Protein AF-0000000078708390 (afdb_homodimer)

Organism: Mycoplasmopsis fermentans (strain ATCC 19989 / NBRC 14854 / NCTC 10117 / PG18) (NCBI:txid496833)

Secondary structure (DSSP, 8-state):
-EEEEEES---HHHHHHHHHHHHHHT-EEEEESP-SS--SHHHH--TTT---GGGS-EEEES-HHHHHHHHTTS-EEEE-TT-SEETTSS-HHHHHHHHS-EEEEE-BTTTBS-HHHHHTTGGGEEE--B-TT-----HHHHHHHHHHHHHHHTTTTTSBSS--SS-TTHHHH----/-EEEEEES---HHHHHHHHHHHHHHT-EEEEESP-SS--SHHHH--TTT---GGGS-EEEES-HHHHHHHHTTS-EEEE-TT-SEETTSS-HHHHHHHHS-EEEEE-BTTTBS-HHHHHTTGGGEEE--B-TT-----HHHHHHHHHHHHHHHTTTTTSBSS--SS-TTHHHH----

Foldseek 3Di:
DEEEEEAAEEAQQLVLLLLLLCLQLLYEYEYADDHNDDLPCVSRDDPVSPDHNVNHHYYYHDHVVRVCVVCVVDDEAEEDQPAPAALLRDLLVVVCVVPVYYHYYWYYPPPIDDVVVCVVVRVRYHYHDDDPPDDDDRRSVVSNVSSVSSCVSVVVPPHDPADDPCDRCCVVPDDDD/DEEEEEAAEEAQQLVLLLLLLCLQLLYEYEYADDHNDDLPCVSRDDPVSPDHNVNHHYDYHPHVVRVCVVCVVPDEAEEDQPAPAALLRDLLVVVCVVPVYYHYYWYYPPPIDDVVVCVVVRVRYHYHDDDPPDDDDRRSVVSNVNSVSSCVSVVVPPHDPADDPCDRCCVVPDDDD

pLDDT: mean 95.05, std 8.85, range [44.12, 99.0]

Sequence (354 aa):
MLNIVLFEPEISPNTGNIIRTCFALGAKLHIIKPIGFDLDPKYLSRPAAGRLLSDIQHEVHASYKDFYEKYKNKNIFYLTRYGLKTYTDVDFKKEYKKNKEVWIMFGKESTGIDKEILQTHLENCLRIPMMSEMRSINLANTVAIVGFEIMRQLDFKELSLYEVQKGKDFLIKWKKQMLNIVLFEPEISPNTGNIIRTCFALGAKLHIIKPIGFDLDPKYLSRPAAGRLLSDIQHEVHASYKDFYEKYKNKNIFYLTRYGLKTYTDVDFKKEYKKNKEVWIMFGKESTGIDKEILQTHLENCLRIPMMSEMRSINLANTVAIVGFEIMRQLDFKELSLYEVQKGKDFLIKWKKQ

Solvent-accessible surface area (backbone atoms only — not comparable to full-atom values): 19092 Å² total; per-residue (Å²): 81,44,36,41,32,36,43,32,45,51,53,41,65,40,52,24,51,38,46,40,46,28,46,29,65,65,26,34,41,35,40,24,32,68,54,62,61,65,89,49,54,84,53,32,46,47,84,85,66,75,48,50,71,86,76,36,58,66,48,80,29,83,24,59,68,58,43,41,73,75,48,65,86,57,78,60,31,35,53,39,67,53,12,84,36,40,66,79,72,57,63,53,42,60,46,27,71,73,66,54,35,45,38,40,35,39,35,19,80,87,75,41,54,59,62,73,63,47,56,78,39,54,92,38,22,20,12,79,61,25,24,63,88,50,83,77,72,59,64,39,34,52,52,39,37,53,52,52,51,45,32,54,60,47,70,38,66,89,34,30,67,48,29,58,84,81,34,63,56,40,59,80,67,59,70,90,128,82,45,37,42,30,35,43,31,45,52,54,41,69,43,54,26,51,38,47,40,47,28,48,30,64,64,25,34,42,34,42,25,31,68,53,63,60,65,88,48,56,86,54,32,45,48,85,86,67,76,47,49,71,86,76,36,57,66,48,80,28,83,23,60,67,57,43,41,73,75,47,64,88,56,79,62,30,36,51,40,68,53,12,83,36,41,66,81,70,58,63,52,44,60,44,26,70,74,65,53,36,47,37,41,36,38,35,18,81,88,75,40,53,59,65,72,64,46,56,76,37,55,92,37,24,20,12,78,62,24,24,63,88,51,83,75,73,58,65,39,33,51,50,40,35,52,52,50,50,47,32,54,60,47,70,38,68,88,33,29,64,47,28,59,86,79,35,63,56,39,59,79,69,59,70,89,128

Radius of gyration: 19.74 Å; Cα contacts (8 Å, |Δi|>4): 686; chains: 2; bounding box: 42×56×48 Å

Structure (mmCIF, N/CA/C/O backbone):
data_AF-0000000078708390-model_v1
#
loop_
_entity.id
_entity.type
_entity.pdbx_description
1 polymer "Putative tRNA (cytidine(34)-2'-O)-methyltransferase"
#
loop_
_atom_site.group_PDB
_atom_site.id
_atom_site.type_symbol
_atom_site.label_atom_id
_atom_site.label_alt_id
_atom_site.label_comp_id
_atom_site.label_asym_id
_atom_site.label_entity_id
_atom_site.label_seq_id
_atom_site.pdbx_PDB_ins_code
_atom_site.Cartn_x
_atom_site.Cartn_y
_atom_site.Cartn_z
_atom_site.occupancy
_atom_site.B_iso_or_equiv
_atom_site.auth_seq_id
_atom_site.auth_comp_id
_atom_site.auth_asym_id
_atom_site.auth_atom_id
_atom_site.pdbx_PDB_model_num
ATOM 1 N N . MET A 1 1 ? -11.797 6.289 14.359 1 95.94 1 MET A N 1
ATOM 2 C CA . MET A 1 1 ? -11.844 6.707 12.961 1 95.94 1 MET A CA 1
ATOM 3 C C . MET A 1 1 ? -10.445 6.98 12.422 1 95.94 1 MET A C 1
ATOM 5 O O . MET A 1 1 ? -9.617 7.586 13.109 1 95.94 1 MET A O 1
ATOM 9 N N . LEU A 1 2 ? -10.148 6.449 11.258 1 98.81 2 LEU A N 1
ATOM 10 C CA . LEU A 1 2 ? -8.898 6.742 10.57 1 98.81 2 LEU A CA 1
ATOM 11 C C . LEU A 1 2 ? -9.055 7.945 9.648 1 98.81 2 LEU A C 1
ATOM 13 O O . LEU A 1 2 ? -9.938 7.965 8.789 1 98.81 2 LEU A O 1
ATOM 17 N N . ASN A 1 3 ? -8.242 9.016 9.852 1 98.94 3 ASN A N 1
ATOM 18 C CA . ASN A 1 3 ? -8.211 10.219 9.031 1 98.94 3 ASN A CA 1
ATOM 19 C C . ASN A 1 3 ? -6.957 10.281 8.172 1 98.94 3 ASN A C 1
ATOM 21 O O . ASN A 1 3 ? -5.844 10.367 8.688 1 98.94 3 ASN A O 1
ATOM 25 N N . ILE A 1 4 ? -7.18 10.242 6.898 1 98.94 4 ILE A N 1
ATOM 26 C CA . ILE A 1 4 ? -6.121 10.383 5.906 1 98.94 4 ILE A CA 1
ATOM 27 C C . ILE A 1 4 ? -6.094 11.812 5.379 1 98.94 4 ILE A C 1
ATOM 29 O O . ILE A 1 4 ? -7.105 12.32 4.891 1 98.94 4 ILE A O 1
ATOM 33 N N . VAL A 1 5 ? -4.961 12.477 5.453 1 99 5 VAL A N 1
ATOM 34 C CA . VAL A 1 5 ? -4.836 13.867 5.031 1 99 5 VAL A CA 1
ATOM 35 C C . VAL A 1 5 ? -3.873 13.961 3.85 1 99 5 VAL A C 1
ATOM 37 O O . VAL A 1 5 ? -2.715 13.555 3.949 1 99 5 VAL A O 1
ATOM 40 N N . LEU A 1 6 ? -4.336 14.492 2.762 1 98.88 6 LEU A N 1
ATOM 41 C CA . LEU A 1 6 ? -3.477 14.789 1.619 1 98.88 6 LEU A CA 1
ATOM 42 C C . LEU A 1 6 ? -3.086 16.266 1.602 1 98.88 6 LEU A C 1
ATOM 44 O O . LEU A 1 6 ? -3.938 17.141 1.411 1 98.88 6 LEU A O 1
ATOM 48 N N . PHE A 1 7 ? -1.781 16.484 1.771 1 98.88 7 PHE A N 1
ATOM 49 C CA . PHE A 1 7 ? -1.226 17.828 1.689 1 98.88 7 PHE A CA 1
ATOM 50 C C . PHE A 1 7 ? -0.919 18.203 0.244 1 98.88 7 PHE A C 1
ATOM 52 O O . PHE A 1 7 ? 0.106 17.781 -0.304 1 98.88 7 PHE A O 1
ATOM 59 N N . GLU A 1 8 ? -1.843 18.891 -0.388 1 98.69 8 GLU A N 1
ATOM 60 C CA . GLU A 1 8 ? -1.703 19.516 -1.698 1 98.69 8 GLU A CA 1
ATOM 61 C C . GLU A 1 8 ? -1.342 18.484 -2.768 1 98.69 8 GLU A C 1
ATOM 63 O O . GLU A 1 8 ? -0.377 18.672 -3.512 1 98.69 8 GLU A O 1
ATOM 68 N N . PRO A 1 9 ? -2.205 17.484 -2.963 1 98.12 9 PRO A N 1
ATOM 69 C CA . PRO A 1 9 ? -1.904 16.484 -3.986 1 98.12 9 PRO A CA 1
ATOM 70 C C . PRO A 1 9 ? -1.889 17.062 -5.398 1 98.12 9 PRO A C 1
ATOM 72 O O . PRO A 1 9 ? -2.619 18.016 -5.684 1 98.12 9 PRO A O 1
ATOM 75 N N . GLU A 1 10 ? -1.078 16.438 -6.332 1 97 10 GLU A N 1
ATOM 76 C CA . GLU A 1 10 ? -0.785 17.078 -7.617 1 97 10 GLU A CA 1
ATOM 77 C C . GLU A 1 10 ? -1.347 16.25 -8.773 1 97 10 GLU A C 1
ATOM 79 O O . GLU A 1 10 ? -1.574 16.781 -9.867 1 97 10 GLU A O 1
ATOM 84 N N . ILE A 1 11 ? -1.516 14.977 -8.602 1 93.88 11 ILE A N 1
ATOM 85 C CA . ILE A 1 11 ? -1.826 14.07 -9.703 1 93.88 11 ILE A CA 1
ATOM 86 C C . ILE A 1 11 ? -3.166 13.391 -9.445 1 93.88 11 ILE A C 1
ATOM 88 O O . ILE A 1 11 ? -3.295 12.602 -8.508 1 93.88 11 ILE A O 1
ATOM 92 N N . SER A 1 12 ? -4.145 13.57 -10.227 1 94.38 12 SER A N 1
ATOM 93 C CA . SER A 1 12 ? -5.523 13.156 -9.992 1 94.38 12 SER A CA 1
ATOM 94 C C . SER A 1 12 ? -5.637 11.641 -9.883 1 94.38 12 SER A C 1
ATOM 96 O O . SER A 1 12 ? -6.371 11.125 -9.039 1 94.38 12 SER A O 1
ATOM 98 N N . PRO A 1 13 ? -4.887 10.812 -10.719 1 92.81 13 PRO A N 1
ATOM 99 C CA . PRO A 1 13 ? -5.012 9.359 -10.578 1 92.81 13 PRO A CA 1
ATOM 100 C C . PRO A 1 13 ? -4.629 8.867 -9.188 1 92.81 13 PRO A C 1
ATOM 102 O O . PRO A 1 13 ? -5.246 7.926 -8.672 1 92.81 13 PRO A O 1
ATOM 105 N N . ASN A 1 14 ? -3.645 9.5 -8.57 1 95.56 14 ASN A N 1
ATOM 106 C CA . ASN A 1 14 ? -3.283 9.133 -7.203 1 95.56 14 ASN A CA 1
ATOM 107 C C . ASN A 1 14 ? -4.426 9.391 -6.23 1 95.56 14 ASN A C 1
ATOM 109 O O . ASN A 1 14 ? -4.758 8.539 -5.406 1 95.56 14 ASN A O 1
ATOM 113 N N . THR A 1 15 ? -4.992 10.531 -6.344 1 96.62 15 THR A N 1
ATOM 114 C CA . THR A 1 15 ? -6.094 10.883 -5.457 1 96.62 15 THR A CA 1
ATOM 115 C C . THR A 1 15 ? -7.293 9.969 -5.691 1 96.62 15 THR A C 1
ATOM 117 O O . THR A 1 15 ? -7.934 9.523 -4.742 1 96.62 15 THR A O 1
ATOM 120 N N . GLY A 1 16 ? -7.602 9.656 -6.957 1 94.62 16 GLY A N 1
ATOM 121 C CA . GLY A 1 16 ? -8.648 8.688 -7.25 1 94.62 16 GLY A CA 1
ATOM 122 C C . GLY A 1 16 ? -8.406 7.336 -6.609 1 94.62 16 GLY A C 1
ATOM 123 O O . GLY A 1 16 ? -9.312 6.754 -6.016 1 94.62 16 GLY A O 1
ATOM 124 N N . ASN A 1 17 ? -7.215 6.891 -6.73 1 95.81 17 ASN A N 1
ATOM 125 C CA . ASN A 1 17 ? -6.824 5.625 -6.117 1 95.81 17 ASN A CA 1
ATOM 126 C C . ASN A 1 17 ? -6.945 5.684 -4.598 1 95.81 17 ASN A C 1
ATOM 128 O O . ASN A 1 17 ? -7.375 4.715 -3.969 1 95.81 17 ASN A O 1
ATOM 132 N N . ILE A 1 18 ? -6.59 6.781 -4.047 1 97.69 18 ILE A N 1
ATOM 133 C CA . ILE A 1 18 ? -6.629 6.957 -2.598 1 97.69 18 ILE A CA 1
ATOM 134 C C . ILE A 1 18 ? -8.078 7.004 -2.119 1 97.69 18 ILE A C 1
ATOM 136 O O . ILE A 1 18 ? -8.406 6.48 -1.051 1 97.69 18 ILE A O 1
ATOM 140 N N . ILE A 1 19 ? -8.945 7.586 -2.895 1 97.06 19 ILE A N 1
ATOM 141 C CA . ILE A 1 19 ? -10.367 7.582 -2.574 1 97.06 19 ILE A CA 1
ATOM 142 C C . ILE A 1 19 ? -10.867 6.141 -2.459 1 97.06 19 ILE A C 1
ATOM 144 O O . ILE A 1 19 ? -11.547 5.793 -1.496 1 97.06 19 ILE A O 1
ATOM 148 N N . ARG A 1 20 ? -10.5 5.332 -3.365 1 96.69 20 ARG A N 1
ATOM 149 C CA . ARG A 1 20 ? -10.852 3.918 -3.336 1 96.69 20 ARG A CA 1
ATOM 150 C C . ARG A 1 20 ? -10.289 3.238 -2.092 1 96.69 20 ARG A C 1
ATOM 152 O O . ARG A 1 20 ? -10.984 2.453 -1.44 1 96.69 20 ARG A O 1
ATOM 159 N N . THR A 1 21 ? -9.07 3.521 -1.764 1 98.31 21 THR A N 1
ATOM 160 C CA . THR A 1 21 ? -8.438 2.959 -0.579 1 98.31 21 THR A CA 1
ATOM 161 C C . THR A 1 21 ? -9.148 3.424 0.69 1 98.31 21 THR A C 1
ATOM 163 O O . THR A 1 21 ? -9.375 2.631 1.607 1 98.31 21 THR A O 1
ATOM 166 N N . CYS A 1 22 ? -9.492 4.672 0.724 1 98.44 22 CYS A N 1
ATOM 167 C CA . CYS A 1 22 ? -10.219 5.188 1.883 1 98.44 22 CYS A CA 1
ATOM 168 C C . CYS A 1 22 ? -11.547 4.473 2.059 1 98.44 22 CYS A C 1
ATOM 170 O O . CYS A 1 22 ? -11.953 4.172 3.182 1 98.44 22 CYS A O 1
ATOM 172 N N . PHE A 1 23 ? -12.227 4.223 0.967 1 97.75 23 PHE A N 1
ATOM 173 C CA . PHE A 1 23 ? -13.461 3.455 1.039 1 97.75 23 PHE A CA 1
ATOM 174 C C . PHE A 1 23 ? -13.211 2.074 1.63 1 97.75 23 PHE A C 1
ATOM 176 O O . PHE A 1 23 ? -13.906 1.648 2.553 1 97.75 23 PHE A O 1
ATOM 183 N N . ALA A 1 24 ? -12.203 1.438 1.18 1 98.12 24 ALA A N 1
ATOM 184 C CA . ALA A 1 24 ? -11.867 0.087 1.622 1 98.12 24 ALA A CA 1
ATOM 185 C C . ALA A 1 24 ? -11.531 0.065 3.109 1 98.12 24 ALA A C 1
ATOM 187 O O . ALA A 1 24 ? -11.797 -0.923 3.799 1 98.12 24 ALA A O 1
ATOM 188 N N . LEU A 1 25 ? -11.008 1.134 3.605 1 98.75 25 LEU A N 1
ATOM 189 C CA . LEU A 1 25 ? -10.523 1.224 4.98 1 98.75 25 LEU A CA 1
ATOM 190 C C . LEU A 1 25 ? -11.617 1.755 5.906 1 98.75 25 LEU A C 1
ATOM 192 O O . LEU A 1 25 ? -11.492 1.667 7.129 1 98.75 25 LEU A O 1
ATOM 196 N N . GLY A 1 26 ? -12.648 2.324 5.324 1 98.25 26 GLY A N 1
ATOM 197 C CA . GLY A 1 26 ? -13.586 3.084 6.133 1 98.25 26 GLY A CA 1
ATOM 198 C C . GLY A 1 26 ? -13 4.363 6.695 1 98.25 26 GLY A C 1
ATOM 199 O O . GLY A 1 26 ? -13.352 4.781 7.801 1 98.25 26 GLY A O 1
ATOM 200 N N . ALA A 1 27 ? -12.109 4.984 6.004 1 98.81 27 ALA A N 1
ATOM 201 C CA . ALA A 1 27 ? -11.383 6.16 6.473 1 98.81 27 ALA A CA 1
ATOM 202 C C . ALA A 1 27 ? -12.039 7.449 5.984 1 98.81 27 ALA A C 1
ATOM 204 O O . ALA A 1 27 ? -12.734 7.445 4.969 1 98.81 27 ALA A O 1
ATOM 205 N N . LYS A 1 28 ? -11.844 8.492 6.695 1 98.81 28 LYS A N 1
ATOM 206 C CA . LYS A 1 28 ? -12.18 9.844 6.254 1 98.81 28 LYS A CA 1
ATOM 207 C C . LYS A 1 28 ? -11 10.492 5.527 1 98.81 28 LYS A C 1
ATOM 209 O O . LYS A 1 28 ? -9.852 10.383 5.965 1 98.81 28 LYS A O 1
ATOM 214 N N . LEU A 1 29 ? -11.344 11.195 4.426 1 98.81 29 LEU A N 1
ATOM 215 C CA . LEU A 1 29 ? -10.305 11.82 3.615 1 98.81 29 LEU A CA 1
ATOM 216 C C . LEU A 1 29 ? -10.336 13.336 3.756 1 98.81 29 LEU A C 1
ATOM 218 O O . LEU A 1 29 ? -11.398 13.953 3.621 1 98.81 29 LEU A O 1
ATOM 222 N N . HIS A 1 30 ? -9.18 13.891 4.09 1 98.94 30 HIS A N 1
ATOM 223 C CA . HIS A 1 30 ? -8.977 15.336 4.051 1 98.94 30 HIS A CA 1
ATOM 224 C C . HIS A 1 30 ? -8.078 15.734 2.887 1 98.94 30 HIS A C 1
ATOM 226 O O . HIS A 1 30 ? -7.004 15.156 2.703 1 98.94 30 HIS A O 1
ATOM 232 N N . ILE A 1 31 ? -8.555 16.703 2.111 1 98.75 31 ILE A N 1
ATOM 233 C CA . ILE A 1 31 ? -7.773 17.234 1.005 1 98.75 31 ILE A CA 1
ATOM 234 C C . ILE A 1 31 ? -7.469 18.719 1.25 1 98.75 31 ILE A C 1
ATOM 236 O O . ILE A 1 31 ? -8.383 19.531 1.381 1 98.75 31 ILE A O 1
ATOM 240 N N . ILE A 1 32 ? -6.223 18.984 1.312 1 98.88 32 ILE A N 1
ATOM 241 C CA . ILE A 1 32 ? -5.805 20.359 1.533 1 98.88 32 ILE A CA 1
ATOM 242 C C . ILE A 1 32 ? -5.398 21 0.206 1 98.88 32 ILE A C 1
ATOM 244 O O . ILE A 1 32 ? -4.516 20.484 -0.488 1 98.88 32 ILE A O 1
ATOM 248 N N . LYS A 1 33 ? -5.98 22.094 -0.142 1 98.31 33 LYS A N 1
ATOM 249 C CA . LYS A 1 33 ? -5.617 22.875 -1.32 1 98.31 33 LYS A CA 1
ATOM 250 C C . LYS A 1 33 ? -4.355 23.703 -1.071 1 98.31 33 LYS A C 1
ATOM 252 O O . LYS A 1 33 ? -3.977 23.922 0.079 1 98.31 33 LYS A O 1
ATOM 257 N N . PRO A 1 34 ? -3.695 24.094 -2.203 1 98.19 34 PRO A N 1
ATOM 258 C CA . PRO A 1 34 ? -4.051 23.906 -3.611 1 98.19 34 PRO A CA 1
ATOM 259 C C . PRO A 1 34 ? -3.783 22.484 -4.102 1 98.19 34 PRO A C 1
ATOM 261 O O . PRO A 1 34 ? -2.936 21.781 -3.543 1 98.19 34 PRO A O 1
ATOM 264 N N . ILE A 1 35 ? -4.547 22.047 -5.105 1 96.62 35 ILE A N 1
ATOM 265 C CA . ILE A 1 35 ? -4.344 20.75 -5.727 1 96.62 35 ILE A CA 1
ATOM 266 C C . ILE A 1 35 ? -4.125 20.922 -7.23 1 96.62 35 ILE A C 1
ATOM 268 O O . ILE A 1 35 ? -4.488 21.953 -7.801 1 96.62 35 ILE A O 1
ATOM 272 N N . GLY A 1 36 ? -3.539 20.016 -7.863 1 93.44 36 GLY A N 1
ATOM 273 C CA . GLY A 1 36 ? -3.135 20.125 -9.258 1 93.44 36 GLY A CA 1
ATOM 274 C C . GLY A 1 36 ? -4.223 19.719 -10.227 1 93.44 36 GLY A C 1
ATOM 275 O O . GLY A 1 36 ? -3.967 19.547 -11.422 1 93.44 36 GLY A O 1
ATOM 276 N N . PHE A 1 37 ? -5.441 19.453 -9.758 1 93.62 37 PHE A N 1
ATOM 277 C CA . PHE A 1 37 ? -6.539 18.953 -10.586 1 93.62 37 PHE A CA 1
ATOM 278 C C . PHE A 1 37 ? -7.883 19.359 -9.992 1 93.62 37 PHE A C 1
ATOM 280 O O . PHE A 1 37 ? -7.945 19.938 -8.906 1 93.62 37 PHE A O 1
ATOM 287 N N . ASP A 1 38 ? -8.938 19.109 -10.711 1 91.38 38 ASP A N 1
ATOM 288 C CA . ASP A 1 38 ? -10.297 19.359 -10.227 1 91.38 38 ASP A CA 1
ATOM 289 C C . ASP A 1 38 ? -10.859 18.109 -9.547 1 91.38 38 ASP A C 1
ATOM 291 O O . ASP A 1 38 ? -10.617 16.984 -10 1 91.38 38 ASP A O 1
ATOM 295 N N . LEU A 1 39 ? -11.625 18.328 -8.484 1 91.19 39 LEU A N 1
ATOM 296 C CA . LEU A 1 39 ? -12.172 17.203 -7.727 1 91.19 39 LEU A CA 1
ATOM 297 C C . LEU A 1 39 ? -13.445 16.672 -8.383 1 91.19 39 LEU A C 1
ATOM 299 O O . LEU A 1 39 ? -14.094 15.766 -7.852 1 91.19 39 LEU A O 1
ATOM 303 N N . ASP A 1 40 ? -13.719 17.172 -9.453 1 85.56 40 ASP A N 1
ATOM 304 C CA . ASP A 1 40 ? -14.828 16.625 -10.242 1 85.56 40 ASP A CA 1
ATOM 305 C C . ASP A 1 40 ? -14.602 15.156 -10.578 1 85.56 40 ASP A C 1
ATOM 307 O O . ASP A 1 40 ? -13.5 14.766 -10.977 1 85.56 40 ASP A O 1
ATOM 311 N N . PRO A 1 41 ? -15.633 14.375 -10.414 1 80.44 41 PRO A N 1
ATOM 312 C CA . PRO A 1 41 ? -15.523 12.938 -10.641 1 80.44 41 PRO A CA 1
ATOM 313 C C . PRO A 1 41 ? -14.891 12.594 -11.992 1 80.44 41 PRO A C 1
ATOM 315 O O . PRO A 1 41 ? -14.258 11.547 -12.133 1 80.44 41 PRO A O 1
ATOM 318 N N . LYS A 1 42 ? -15.07 13.406 -12.969 1 76.5 42 LYS A N 1
ATOM 319 C CA . LYS A 1 42 ? -14.523 13.148 -14.297 1 76.5 42 LYS A CA 1
ATOM 320 C C . LYS A 1 42 ? -13 13.055 -14.25 1 76.5 42 LYS A C 1
ATOM 322 O O . LYS A 1 42 ? -12.398 12.383 -15.086 1 76.5 42 LYS A O 1
ATOM 327 N N . TYR A 1 43 ? -12.461 13.727 -13.234 1 73.81 43 TYR A N 1
ATOM 328 C CA . TYR A 1 43 ? -11.008 13.75 -13.117 1 73.81 43 TYR A CA 1
ATOM 329 C C . TYR A 1 43 ? -10.523 12.688 -12.141 1 73.81 43 TYR A C 1
ATOM 331 O O . TYR A 1 43 ? -9.328 12.383 -12.086 1 73.81 43 TYR A O 1
ATOM 339 N N . LEU A 1 44 ? -11.375 12.195 -11.352 1 73.44 44 LEU A N 1
ATOM 340 C CA . LEU A 1 44 ? -10.992 11.273 -10.289 1 73.44 44 LEU A CA 1
ATOM 341 C C . LEU A 1 44 ? -11.406 9.844 -10.633 1 73.44 44 LEU A C 1
ATOM 343 O O . LEU A 1 44 ? -10.852 8.883 -10.102 1 73.44 44 LEU A O 1
ATOM 347 N N . SER A 1 45 ? -12.523 9.734 -11.32 1 60.91 45 SER A N 1
ATOM 348 C CA . SER A 1 45 ? -13.125 8.414 -11.508 1 60.91 45 SER A CA 1
ATOM 349 C C . SER A 1 45 ? -12.469 7.668 -12.664 1 60.91 45 SER A C 1
ATOM 351 O O . SER A 1 45 ? -12.211 8.25 -13.719 1 60.91 45 SER A O 1
ATOM 353 N N . ARG A 1 46 ? -11.75 6.664 -12.227 1 57.38 46 ARG A N 1
ATOM 354 C CA . ARG A 1 46 ? -11.539 5.688 -13.289 1 57.38 46 ARG A CA 1
ATOM 355 C C . ARG A 1 46 ? -12.781 4.824 -13.492 1 57.38 46 ARG A C 1
ATOM 357 O O . ARG A 1 46 ? -13.391 4.359 -12.523 1 57.38 46 ARG A O 1
ATOM 364 N N . PRO A 1 47 ? -13.273 4.91 -14.711 1 46.88 47 PRO A N 1
ATOM 365 C CA . PRO A 1 47 ? -14.508 4.152 -14.969 1 46.88 47 PRO A CA 1
ATOM 366 C C . PRO A 1 47 ? -14.617 2.898 -14.102 1 46.88 47 PRO A C 1
ATOM 368 O O . PRO A 1 47 ? -15.695 2.59 -13.594 1 46.88 47 PRO A O 1
ATOM 371 N N . ALA A 1 48 ? -13.672 2.193 -14.055 1 44.84 48 ALA A N 1
ATOM 372 C CA . ALA A 1 48 ? -13.781 0.859 -13.469 1 44.84 48 ALA A CA 1
ATOM 373 C C . ALA A 1 48 ? -13.664 0.913 -11.953 1 44.84 48 ALA A C 1
ATOM 375 O O . ALA A 1 48 ? -13.992 -0.054 -11.258 1 44.84 48 ALA A O 1
ATOM 376 N N . ALA A 1 49 ? -13.023 2.053 -11.383 1 56.97 49 ALA A N 1
ATOM 377 C CA . ALA A 1 49 ? -12.781 1.998 -9.945 1 56.97 49 ALA A CA 1
ATOM 378 C C . ALA A 1 49 ? -14.023 2.414 -9.164 1 56.97 49 ALA A C 1
ATOM 380 O O . ALA A 1 49 ? -14.164 2.09 -7.984 1 56.97 49 ALA A O 1
ATOM 381 N N . GLY A 1 50 ? -15.07 2.717 -9.719 1 65.94 50 GLY A N 1
ATOM 382 C CA . GLY A 1 50 ? -16.469 2.895 -9.344 1 65.94 50 GLY A CA 1
ATOM 383 C C . GLY A 1 50 ? -16.641 3.736 -8.094 1 65.94 50 GLY A C 1
ATOM 384 O O . GLY A 1 50 ? -17.766 3.934 -7.625 1 65.94 50 GLY A O 1
ATOM 385 N N . ARG A 1 51 ? -15.43 4.203 -7.359 1 79.5 51 ARG A N 1
ATOM 386 C CA . ARG A 1 51 ? -15.773 4.941 -6.148 1 79.5 51 ARG A CA 1
ATOM 387 C C . ARG A 1 51 ? -15.5 6.434 -6.32 1 79.5 51 ARG A C 1
ATOM 389 O O . ARG A 1 51 ? -14.461 6.82 -6.867 1 79.5 51 ARG A O 1
ATOM 396 N N . LEU A 1 52 ? -16.422 7.199 -5.871 1 88.88 52 LEU A N 1
ATOM 397 C CA . LEU A 1 52 ? -16.359 8.656 -5.953 1 88.88 52 LEU A CA 1
ATOM 398 C C . LEU A 1 52 ? -16.047 9.258 -4.59 1 88.88 52 LEU A C 1
ATOM 400 O O . LEU A 1 52 ? -16.234 8.609 -3.559 1 88.88 52 LEU A O 1
ATOM 404 N N . LEU A 1 53 ? -15.555 10.469 -4.703 1 93.25 53 LEU A N 1
ATOM 405 C CA . LEU A 1 53 ? -15.266 11.203 -3.473 1 93.25 53 LEU A CA 1
ATOM 406 C C . LEU A 1 53 ? -16.516 11.273 -2.588 1 93.25 53 LEU A C 1
ATOM 408 O O . LEU A 1 53 ? -16.406 11.188 -1.362 1 93.25 53 LEU A O 1
ATOM 412 N N . SER A 1 54 ? -17.688 11.336 -3.166 1 93.12 54 SER A N 1
ATOM 413 C CA . SER A 1 54 ? -18.953 11.422 -2.439 1 93.12 54 SER A CA 1
ATOM 414 C C . SER A 1 54 ? -19.266 10.117 -1.722 1 93.12 54 SER A C 1
ATOM 416 O O . SER A 1 54 ? -20.141 10.078 -0.855 1 93.12 54 SER A O 1
ATOM 418 N N . ASP A 1 55 ? -18.562 9.047 -2.031 1 93.38 55 ASP A N 1
ATOM 419 C CA . ASP A 1 55 ? -18.844 7.742 -1.448 1 93.38 55 ASP A CA 1
ATOM 420 C C . ASP A 1 55 ? -18.188 7.605 -0.072 1 93.38 55 ASP A C 1
ATOM 422 O O . ASP A 1 55 ? -18.484 6.664 0.667 1 93.38 55 ASP A O 1
ATOM 426 N N . ILE A 1 56 ? -17.297 8.594 0.237 1 95.5 56 ILE A N 1
ATOM 427 C CA . ILE A 1 56 ? -16.578 8.477 1.505 1 95.5 56 ILE A CA 1
ATOM 428 C C . ILE A 1 56 ? -16.734 9.773 2.301 1 95.5 56 ILE A C 1
ATOM 430 O O . ILE A 1 56 ? -16.984 10.836 1.729 1 95.5 56 ILE A O 1
ATOM 434 N N . GLN A 1 57 ? -16.625 9.688 3.662 1 97.88 57 GLN A N 1
ATOM 435 C CA . GLN A 1 57 ? -16.5 10.914 4.449 1 97.88 57 GLN A CA 1
ATOM 436 C C . GLN A 1 57 ? -15.258 11.703 4.043 1 97.88 57 GLN A C 1
ATOM 438 O O . GLN A 1 57 ? -14.172 11.133 3.896 1 97.88 57 GLN A O 1
ATOM 443 N N . HIS A 1 58 ? -15.516 13.016 3.785 1 98.31 58 HIS A N 1
ATOM 444 C CA . HIS A 1 58 ? -14.359 13.805 3.363 1 98.31 58 HIS A CA 1
ATOM 445 C C . HIS A 1 58 ? -14.539 15.281 3.729 1 98.31 58 HIS A C 1
ATOM 447 O O . HIS A 1 58 ? -15.648 15.711 4.051 1 98.31 58 HIS A O 1
ATOM 453 N N . GLU A 1 59 ? -13.461 15.945 3.777 1 98.69 59 GLU A N 1
ATOM 454 C CA . GLU A 1 59 ? -13.406 17.406 3.896 1 98.69 59 GLU A CA 1
ATOM 455 C C . GLU A 1 59 ? -12.336 17.984 2.982 1 98.69 59 GLU A C 1
ATOM 457 O O . GLU A 1 59 ? -11.234 17.438 2.867 1 98.69 59 GLU A O 1
ATOM 462 N N . VAL A 1 60 ? -12.688 19.094 2.367 1 98.38 60 VAL A N 1
ATOM 463 C CA . VAL A 1 60 ? -11.734 19.859 1.562 1 98.38 60 VAL A CA 1
ATOM 464 C C . VAL A 1 60 ? -11.422 21.188 2.248 1 98.38 60 VAL A C 1
ATOM 466 O O . VAL A 1 60 ? -12.328 21.938 2.615 1 98.38 60 VAL A O 1
ATOM 469 N N . HIS A 1 61 ? -10.141 21.422 2.4 1 98.81 61 HIS A N 1
ATOM 470 C CA . HIS A 1 61 ? -9.68 22.625 3.082 1 98.81 61 HIS A CA 1
ATOM 471 C C . HIS A 1 61 ? -9.062 23.609 2.1 1 98.81 61 HIS A C 1
ATOM 473 O O . HIS A 1 61 ? -8.312 23.203 1.205 1 98.81 61 HIS A O 1
ATOM 479 N N . ALA A 1 62 ? -9.289 24.875 2.277 1 98.5 62 ALA A N 1
ATOM 480 C CA . ALA A 1 62 ? -8.852 25.906 1.337 1 98.5 62 ALA A CA 1
ATOM 481 C C . ALA A 1 62 ? -7.332 26.062 1.364 1 98.5 62 ALA A C 1
ATOM 483 O O . ALA A 1 62 ? -6.73 26.516 0.388 1 98.5 62 ALA A O 1
ATOM 484 N N . SER A 1 63 ? -6.809 25.75 2.518 1 98.69 63 SER A N 1
ATOM 485 C CA . SER A 1 63 ? -5.367 25.844 2.721 1 98.69 63 SER A CA 1
ATOM 486 C C . SER A 1 63 ? -4.918 25.016 3.922 1 98.69 63 SER A C 1
ATOM 488 O O . SER A 1 63 ? -5.746 24.531 4.691 1 98.69 63 SER A O 1
ATOM 490 N N . TYR A 1 64 ? -3.596 24.891 4.023 1 98.62 64 TYR A N 1
ATOM 491 C CA . TYR A 1 64 ? -3.09 24.25 5.234 1 98.62 64 TYR A CA 1
ATOM 492 C C . TYR A 1 64 ? -3.467 25.062 6.473 1 98.62 64 TYR A C 1
ATOM 494 O O . TYR A 1 64 ? -3.781 24.484 7.52 1 98.62 64 TYR A O 1
ATOM 502 N N . LYS A 1 65 ? -3.328 26.359 6.355 1 98.5 65 LYS A N 1
ATOM 503 C CA . LYS A 1 65 ? -3.707 27.219 7.477 1 98.5 65 LYS A CA 1
ATOM 504 C C . LYS A 1 65 ? -5.133 26.922 7.934 1 98.5 65 LYS A C 1
ATOM 506 O O . LYS A 1 65 ? -5.391 26.781 9.133 1 98.5 65 LYS A O 1
ATOM 511 N N . ASP A 1 66 ? -6.062 26.797 7.043 1 98.75 66 ASP A N 1
ATOM 512 C CA . ASP A 1 66 ? -7.457 26.484 7.367 1 98.75 66 ASP A CA 1
ATOM 513 C C . ASP A 1 66 ? -7.582 25.125 8.039 1 98.75 66 ASP A C 1
ATOM 515 O O . ASP A 1 66 ? -8.32 24.969 9.008 1 98.75 66 ASP A O 1
ATOM 519 N N . PHE A 1 67 ? -6.895 24.203 7.508 1 98.88 67 PHE A N 1
ATOM 520 C CA . PHE A 1 67 ? -6.875 22.875 8.102 1 98.88 67 PHE A CA 1
ATOM 521 C C . PHE A 1 67 ? -6.332 22.922 9.523 1 98.88 67 PHE A C 1
ATOM 523 O O . PHE A 1 67 ? -6.934 22.359 10.445 1 98.88 67 PHE A O 1
ATOM 530 N N . TYR A 1 68 ? -5.195 23.547 9.641 1 98.44 68 TYR A N 1
ATOM 531 C CA . TYR A 1 68 ? -4.512 23.641 10.93 1 98.44 68 TYR A CA 1
ATOM 532 C C . TYR A 1 68 ? -5.398 24.312 11.969 1 98.44 68 TYR A C 1
ATOM 534 O O . TYR A 1 68 ? -5.457 23.891 13.125 1 98.44 68 TYR A O 1
ATOM 542 N N . GLU A 1 69 ? -6.07 25.359 11.609 1 98.38 69 GLU A N 1
ATOM 543 C CA . GLU A 1 69 ? -6.93 26.078 12.539 1 98.38 69 GLU A CA 1
ATOM 544 C C . GLU A 1 69 ? -8.039 25.188 13.07 1 98.38 69 GLU A C 1
ATOM 546 O O . GLU A 1 69 ? -8.43 25.297 14.242 1 98.38 69 GLU A O 1
ATOM 551 N N . LYS A 1 70 ? -8.5 24.297 12.305 1 98.44 70 LYS A N 1
ATOM 552 C CA . LYS A 1 70 ? -9.617 23.422 12.672 1 98.44 70 LYS A CA 1
ATOM 553 C C . LYS A 1 70 ? -9.133 22.219 13.469 1 98.44 70 LYS A C 1
ATOM 555 O O . LYS A 1 70 ? -9.836 21.734 14.359 1 98.44 70 LYS A O 1
ATOM 560 N N . TYR A 1 71 ? -7.887 21.75 13.148 1 98.44 71 TYR A N 1
ATOM 561 C CA . TYR A 1 71 ? -7.512 20.438 13.664 1 98.44 71 TYR A CA 1
ATOM 562 C C . TYR A 1 71 ? -6.164 20.484 14.367 1 98.44 71 TYR A C 1
ATOM 564 O O . TYR A 1 71 ? -5.516 19.453 14.57 1 98.44 71 TYR A O 1
ATOM 572 N N . LYS A 1 72 ? -5.684 21.688 14.742 1 95.5 72 LYS A N 1
ATOM 573 C CA . LYS A 1 72 ? -4.379 21.875 15.375 1 95.5 72 LYS A CA 1
ATOM 574 C C . LYS A 1 72 ? -4.289 21.109 16.688 1 95.5 72 LYS A C 1
ATOM 576 O O . LYS A 1 72 ? -3.189 20.828 17.172 1 95.5 72 LYS A O 1
ATOM 581 N N . ASN A 1 73 ? -5.414 20.672 17.344 1 97.69 73 ASN A N 1
ATOM 582 C CA . ASN A 1 73 ? -5.418 19.969 18.625 1 97.69 73 ASN A CA 1
ATOM 583 C C . ASN A 1 73 ? -5.363 18.469 18.453 1 97.69 73 ASN A C 1
ATOM 585 O O . ASN A 1 73 ? -5.324 17.719 19.422 1 97.69 73 ASN A O 1
ATOM 589 N N . LYS A 1 74 ? -5.414 17.984 17.219 1 98.5 74 LYS A N 1
ATOM 590 C CA . LYS A 1 74 ? -5.328 16.547 16.938 1 98.5 74 LYS A CA 1
ATOM 591 C C . LYS A 1 74 ? -3.875 16.078 16.906 1 98.5 74 LYS A C 1
ATOM 593 O O . LYS A 1 74 ? -2.977 16.859 16.562 1 98.5 74 LYS A O 1
ATOM 598 N N . ASN A 1 75 ? -3.625 14.891 17.359 1 98.62 75 ASN A N 1
ATOM 599 C CA . ASN A 1 75 ? -2.316 14.258 17.234 1 98.62 75 ASN A CA 1
ATOM 600 C C . ASN A 1 75 ? -2.105 13.664 15.852 1 98.62 75 ASN A C 1
ATOM 602 O O . ASN A 1 75 ? -2.451 12.508 15.602 1 98.62 75 ASN A O 1
ATOM 606 N N . ILE A 1 76 ? -1.479 14.438 14.969 1 98.81 76 ILE A N 1
ATOM 607 C CA . ILE A 1 76 ? -1.314 14.039 13.57 1 98.81 76 ILE A CA 1
ATOM 608 C C . ILE A 1 76 ? 0.085 13.461 13.359 1 98.81 76 ILE A C 1
ATOM 610 O O . ILE A 1 76 ? 1.072 14.023 13.844 1 98.81 76 ILE A O 1
ATOM 614 N N . PHE A 1 77 ? 0.165 12.32 12.695 1 98.94 77 PHE A N 1
ATOM 615 C CA . PHE A 1 77 ? 1.428 11.781 12.211 1 98.94 77 PHE A CA 1
ATOM 616 C C . PHE A 1 77 ? 1.69 12.219 10.773 1 98.94 77 PHE A C 1
ATOM 618 O O . PHE A 1 77 ? 0.752 12.484 10.016 1 98.94 77 PHE A O 1
ATOM 625 N N . TYR A 1 78 ? 2.938 12.336 10.438 1 98.94 78 TYR A N 1
ATOM 626 C CA . TYR A 1 78 ? 3.355 12.836 9.133 1 98.94 78 TYR A CA 1
ATOM 627 C C . TYR A 1 78 ? 4.281 11.844 8.438 1 98.94 78 TYR A C 1
ATOM 629 O O . TYR A 1 78 ? 5.305 11.445 8.992 1 98.94 78 TYR A O 1
ATOM 637 N N . LEU A 1 79 ? 3.939 11.469 7.258 1 98.81 79 LEU A N 1
ATOM 638 C CA . LEU A 1 79 ? 4.809 10.57 6.5 1 98.81 79 LEU A CA 1
ATOM 639 C C . LEU A 1 79 ? 5.836 11.359 5.695 1 98.81 79 LEU A C 1
ATOM 641 O O . LEU A 1 79 ? 5.48 12.289 4.965 1 98.81 79 LEU A O 1
ATOM 645 N N . THR A 1 80 ? 7.07 11.023 5.828 1 98.5 80 THR A N 1
ATOM 646 C CA . THR A 1 80 ? 8.188 11.672 5.148 1 98.5 80 THR A CA 1
ATOM 647 C C . THR A 1 80 ? 9.398 10.742 5.078 1 98.5 80 THR A C 1
ATOM 649 O O . THR A 1 80 ? 9.594 9.898 5.957 1 98.5 80 THR A O 1
ATOM 652 N N . ARG A 1 81 ? 10.18 10.875 4.023 1 97.06 81 ARG A N 1
ATOM 653 C CA . ARG A 1 81 ? 11.367 10.039 3.895 1 97.06 81 ARG A CA 1
ATOM 654 C C . ARG A 1 81 ? 12.398 10.391 4.957 1 97.06 81 ARG A C 1
ATOM 656 O O . ARG A 1 81 ? 13.375 9.664 5.145 1 97.06 81 ARG A O 1
ATOM 663 N N . TYR A 1 82 ? 12.086 11.43 5.797 1 97.5 82 TYR A N 1
ATOM 664 C CA . TYR A 1 82 ? 13.094 11.938 6.711 1 97.5 82 TYR A CA 1
ATOM 665 C C . TYR A 1 82 ? 12.766 11.562 8.148 1 97.5 82 TYR A C 1
ATOM 667 O O . TYR A 1 82 ? 13.445 12.008 9.086 1 97.5 82 TYR A O 1
ATOM 675 N N . GLY A 1 83 ? 11.719 10.844 8.328 1 97.75 83 GLY A N 1
ATOM 676 C CA . GLY A 1 83 ? 11.375 10.422 9.68 1 97.75 83 GLY A CA 1
ATOM 677 C C . GLY A 1 83 ? 12.453 9.57 10.328 1 97.75 83 GLY A C 1
ATOM 678 O O . GLY A 1 83 ? 13.148 8.812 9.648 1 97.75 83 GLY A O 1
ATOM 679 N N . LEU A 1 84 ? 12.516 9.609 11.625 1 97.31 84 LEU A N 1
ATOM 680 C CA . LEU A 1 84 ? 13.523 8.859 12.367 1 97.31 84 LEU A CA 1
ATOM 681 C C . LEU A 1 84 ? 12.914 7.605 12.992 1 97.31 84 LEU A C 1
ATOM 683 O O . LEU A 1 84 ? 13.625 6.801 13.602 1 97.31 84 LEU A O 1
ATOM 687 N N . LYS A 1 85 ? 11.594 7.508 12.859 1 97.75 85 LYS A N 1
ATOM 688 C CA . LYS A 1 85 ? 10.867 6.297 13.234 1 97.75 85 LYS A CA 1
ATOM 689 C C . LYS A 1 85 ? 10.102 5.727 12.047 1 97.75 85 LYS A C 1
ATOM 691 O O . LYS A 1 85 ? 9.672 6.469 11.164 1 97.75 85 LYS A O 1
ATOM 696 N N . THR A 1 86 ? 10.031 4.418 12.047 1 98.56 86 THR A N 1
ATOM 697 C CA . THR A 1 86 ? 9.227 3.807 10.992 1 98.56 86 THR A CA 1
ATOM 698 C C . THR A 1 86 ? 7.738 3.881 11.336 1 98.56 86 THR A C 1
ATOM 700 O O . THR A 1 86 ? 7.371 4.062 12.5 1 98.56 86 THR A O 1
ATOM 703 N N . TYR A 1 87 ? 6.941 3.701 10.336 1 98.81 87 TYR A N 1
ATOM 704 C CA . TYR A 1 87 ? 5.492 3.74 10.5 1 98.81 87 TYR A CA 1
AT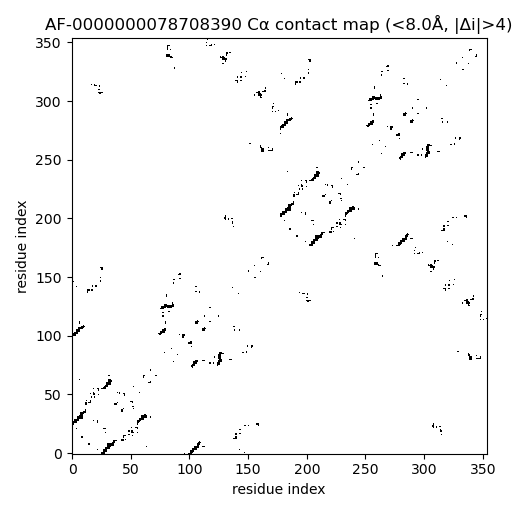OM 705 C C . TYR A 1 87 ? 5.008 2.584 11.367 1 98.81 87 TYR A C 1
ATOM 707 O O . TYR A 1 87 ? 3.908 2.633 11.922 1 98.81 87 TYR A O 1
ATOM 715 N N . THR A 1 88 ? 5.836 1.582 11.531 1 98.69 88 THR A N 1
ATOM 716 C CA . THR A 1 88 ? 5.43 0.425 12.32 1 98.69 88 THR A CA 1
ATOM 717 C C . THR A 1 88 ? 5.887 0.571 13.773 1 98.69 88 THR A C 1
ATOM 719 O O . THR A 1 88 ? 5.523 -0.241 14.625 1 98.69 88 THR A O 1
ATOM 722 N N . ASP A 1 89 ? 6.66 1.584 14.047 1 98.31 89 ASP A N 1
ATOM 723 C CA . ASP A 1 89 ? 7.152 1.827 15.398 1 98.31 89 ASP A CA 1
ATOM 724 C C . ASP A 1 89 ? 6.07 2.451 16.281 1 98.31 89 ASP A C 1
ATOM 726 O O . ASP A 1 89 ? 6.164 2.43 17.5 1 98.31 89 ASP A O 1
ATOM 730 N N . VAL A 1 90 ? 5.078 3.047 15.68 1 98.62 90 VAL A N 1
ATOM 731 C CA . VAL A 1 90 ? 4.023 3.752 16.391 1 98.62 90 VAL A CA 1
ATOM 732 C C . VAL A 1 90 ? 2.99 2.752 16.906 1 98.62 90 VAL A C 1
ATOM 734 O O . VAL A 1 90 ? 2.582 1.841 16.188 1 98.62 90 VAL A O 1
ATOM 737 N N . ASP A 1 91 ? 2.604 2.863 18.156 1 98.81 91 ASP A N 1
ATOM 738 C CA . ASP A 1 91 ? 1.488 2.102 18.703 1 98.81 91 ASP A CA 1
ATOM 739 C C . ASP A 1 91 ? 0.152 2.754 18.359 1 98.81 91 ASP A C 1
ATOM 741 O O . ASP A 1 91 ? -0.437 3.451 19.188 1 98.81 91 ASP A O 1
ATOM 745 N N . PHE A 1 92 ? -0.381 2.479 17.188 1 98.81 92 PHE A N 1
ATOM 746 C CA . PHE A 1 92 ? -1.618 3.09 16.719 1 98.81 92 PHE A CA 1
ATOM 747 C C . PHE A 1 92 ? -2.812 2.58 17.516 1 98.81 92 PHE A C 1
ATOM 749 O O . PHE A 1 92 ? -3.834 3.262 17.625 1 98.81 92 PHE A O 1
ATOM 756 N N . LYS A 1 93 ? -2.668 1.385 18.031 1 98.75 93 LYS A N 1
ATOM 757 C CA . LYS A 1 93 ? -3.727 0.864 18.891 1 98.75 93 LYS A CA 1
ATOM 758 C C . LYS A 1 93 ? -3.898 1.73 20.141 1 98.75 93 LYS A C 1
ATOM 760 O O . LYS A 1 93 ? -5.023 2.07 20.516 1 98.75 93 LYS A O 1
ATOM 765 N N . LYS A 1 94 ? -2.814 2.057 20.766 1 98.75 94 LYS A N 1
ATOM 766 C CA . LYS A 1 94 ? -2.854 2.943 21.922 1 98.75 94 LYS A CA 1
ATOM 767 C C . LYS A 1 94 ? -3.404 4.316 21.547 1 98.75 94 LYS A C 1
ATOM 769 O O . LYS A 1 94 ? -4.219 4.883 22.281 1 98.75 94 LYS A O 1
ATOM 774 N N . GLU A 1 95 ? -2.941 4.852 20.406 1 98.69 95 GLU A N 1
ATOM 775 C CA . GLU A 1 95 ? -3.432 6.133 19.906 1 98.69 95 GLU A CA 1
ATOM 776 C C . GLU A 1 95 ? -4.949 6.113 19.734 1 98.69 95 GLU A C 1
ATOM 778 O O . GLU A 1 95 ? -5.641 7.027 20.172 1 98.69 95 GLU A O 1
ATOM 783 N N . TYR A 1 96 ? -5.406 5.059 19.188 1 98.75 96 TYR A N 1
ATOM 784 C CA . TYR A 1 96 ? -6.836 4.938 18.922 1 98.75 96 TYR A CA 1
ATOM 785 C C . TYR A 1 96 ? -7.613 4.777 20.234 1 98.75 96 TYR A C 1
ATOM 787 O O . TYR A 1 96 ? -8.719 5.309 20.359 1 98.75 96 TYR A O 1
ATOM 795 N N . LYS A 1 97 ? -7.062 4.012 21.125 1 98.25 97 LYS A N 1
ATOM 796 C CA . LYS A 1 97 ? -7.727 3.832 22.406 1 98.25 97 LYS A CA 1
ATOM 797 C C . LYS A 1 97 ? -7.887 5.164 23.125 1 98.25 97 LYS A C 1
ATOM 799 O O . LYS A 1 97 ? -8.922 5.418 23.75 1 98.25 97 LYS A O 1
ATOM 804 N N . LYS A 1 98 ? -6.926 5.973 23.016 1 98.31 98 LYS A N 1
ATOM 805 C CA . LYS A 1 98 ? -6.902 7.246 23.734 1 98.31 98 LYS A CA 1
ATOM 806 C C . LYS A 1 98 ? -7.801 8.273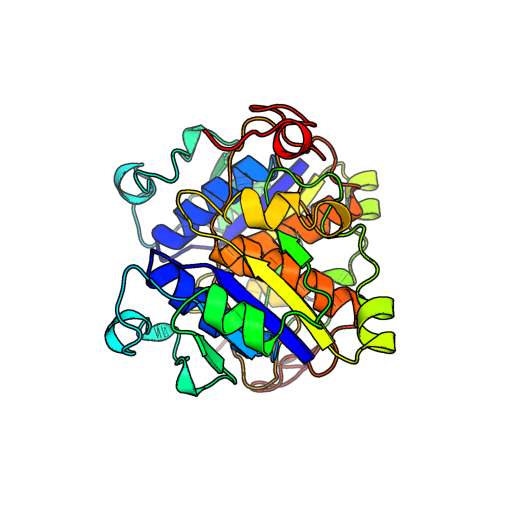 23.047 1 98.31 98 LYS A C 1
ATOM 808 O O . LYS A 1 98 ? -8.586 8.953 23.719 1 98.31 98 LYS A O 1
ATOM 813 N N . ASN A 1 99 ? -7.789 8.328 21.734 1 98.19 99 ASN A N 1
ATOM 814 C CA . ASN A 1 99 ? -8.391 9.453 21.047 1 98.19 99 ASN A CA 1
ATOM 815 C C . ASN A 1 99 ? -9.586 9.023 20.203 1 98.19 99 ASN A C 1
ATOM 817 O O . ASN A 1 99 ? -10.32 9.867 19.688 1 98.19 99 ASN A O 1
ATOM 821 N N . LYS A 1 100 ? -9.711 7.68 20 1 98 100 LYS A N 1
ATOM 822 C CA . LYS A 1 100 ? -10.766 7.078 19.188 1 98 100 LYS A CA 1
ATOM 823 C C . LYS A 1 100 ? -10.594 7.438 17.719 1 98 100 LYS A C 1
ATOM 825 O O . LYS A 1 100 ? -11.5 7.227 16.906 1 98 100 LYS A O 1
ATOM 830 N N . GLU A 1 101 ? -9.484 8.047 17.359 1 98.38 101 GLU A N 1
ATOM 831 C CA . GLU A 1 101 ? -9.133 8.391 15.992 1 98.38 101 GLU A CA 1
ATOM 832 C C . GLU A 1 101 ? -7.625 8.305 15.766 1 98.38 101 GLU A C 1
ATOM 834 O O . GLU A 1 101 ? -6.848 8.344 16.719 1 98.38 101 GLU A O 1
ATOM 839 N N . VAL A 1 102 ? -7.211 8.125 14.594 1 98.88 102 VAL A N 1
ATOM 840 C CA . VAL A 1 102 ? -5.828 8.188 14.133 1 98.88 102 VAL A CA 1
ATOM 841 C C . VAL A 1 102 ? -5.734 9.109 12.914 1 98.88 102 VAL A C 1
ATOM 843 O O . VAL A 1 102 ? -6.578 9.055 12.016 1 98.88 102 VAL A O 1
ATOM 846 N N . TRP A 1 103 ? -4.77 10.062 12.945 1 98.94 103 TRP A N 1
ATOM 847 C CA . TRP A 1 103 ? -4.559 11.031 11.875 1 98.94 103 TRP A CA 1
ATOM 848 C C . TRP A 1 103 ? -3.188 10.844 11.234 1 98.94 103 TRP A C 1
ATOM 850 O O . TRP A 1 103 ? -2.172 10.781 11.93 1 98.94 103 TRP A O 1
ATOM 860 N N . ILE A 1 104 ? -3.143 10.758 9.961 1 98.94 104 ILE A N 1
ATOM 861 C CA . ILE A 1 104 ? -1.87 10.656 9.25 1 98.94 104 ILE A CA 1
ATOM 862 C C . ILE A 1 104 ? -1.913 11.508 7.984 1 98.94 104 ILE A C 1
ATOM 864 O O . ILE A 1 104 ? -2.893 11.469 7.238 1 98.94 104 ILE A O 1
ATOM 868 N N . MET A 1 105 ? -0.862 12.273 7.73 1 98.94 105 MET A N 1
ATOM 869 C CA . MET A 1 105 ? -0.763 13.195 6.602 1 98.94 105 MET A CA 1
ATOM 870 C C . MET A 1 105 ? 0.283 12.711 5.602 1 98.94 105 MET A C 1
ATOM 872 O O . MET A 1 105 ? 1.359 12.258 5.992 1 98.94 105 MET A O 1
ATOM 876 N N . PHE A 1 106 ? -0.053 12.875 4.348 1 98.94 106 PHE A N 1
ATOM 877 C CA . PHE A 1 106 ? 0.803 12.555 3.209 1 98.94 106 PHE A CA 1
ATOM 878 C C . PHE A 1 106 ? 1.008 13.781 2.328 1 98.94 106 PHE A C 1
ATOM 880 O O . PHE A 1 106 ? 0.079 14.562 2.117 1 98.94 106 PHE A O 1
ATOM 887 N N . GLY A 1 107 ? 2.164 13.914 1.738 1 98.5 107 GLY A N 1
ATOM 888 C CA . GLY A 1 107 ? 2.541 15.148 1.073 1 98.5 107 GLY A CA 1
ATOM 889 C C . GLY A 1 107 ? 2.408 15.078 -0.436 1 98.5 107 GLY A C 1
ATOM 890 O O . GLY A 1 107 ? 2.029 14.039 -0.984 1 98.5 107 GLY A O 1
ATOM 891 N N . LYS A 1 108 ? 2.832 16.219 -1.021 1 96.81 108 LYS A N 1
ATOM 892 C CA . LYS A 1 108 ? 2.891 16.344 -2.473 1 96.81 108 LYS A CA 1
ATOM 893 C C . LYS A 1 108 ? 3.752 15.242 -3.09 1 96.81 108 LYS A C 1
ATOM 895 O O . LYS A 1 108 ? 4.75 14.82 -2.498 1 96.81 108 LYS A O 1
ATOM 900 N N . GLU A 1 109 ? 3.312 14.859 -4.332 1 96.19 109 GLU A N 1
ATOM 901 C CA . GLU A 1 109 ? 4.09 13.852 -5.047 1 96.19 109 GLU A CA 1
ATOM 902 C C . GLU A 1 109 ? 5.496 14.359 -5.359 1 96.19 109 GLU A C 1
ATOM 904 O O . GLU A 1 109 ? 6.461 13.594 -5.32 1 96.19 109 GLU A O 1
ATOM 909 N N . SER A 1 110 ? 5.668 15.656 -5.57 1 94.81 110 SER A N 1
ATOM 910 C CA . SER A 1 110 ? 6.938 16.234 -6.008 1 94.81 110 SER A CA 1
ATOM 911 C C . SER A 1 110 ? 7.852 16.531 -4.824 1 94.81 110 SER A C 1
ATOM 913 O O . SER A 1 110 ? 8.992 16.062 -4.785 1 94.81 110 SER A O 1
ATOM 915 N N . THR A 1 111 ? 7.258 17.203 -3.76 1 95.19 111 THR A N 1
ATOM 916 C CA . THR A 1 111 ? 8.148 17.766 -2.758 1 95.19 111 THR A CA 1
ATOM 917 C C . THR A 1 111 ? 7.789 17.266 -1.362 1 95.19 111 THR A C 1
ATOM 919 O O . THR A 1 111 ? 8.477 17.578 -0.389 1 95.19 111 THR A O 1
ATOM 922 N N . GLY A 1 112 ? 6.742 16.469 -1.254 1 97.38 112 GLY A N 1
ATOM 923 C CA . GLY A 1 112 ? 6.312 16.031 0.063 1 97.38 112 GLY A CA 1
ATOM 924 C C . GLY A 1 112 ? 5.656 17.125 0.875 1 97.38 112 GLY A C 1
ATOM 925 O O . GLY A 1 112 ? 5.082 18.062 0.313 1 97.38 112 GLY A O 1
ATOM 926 N N . ILE A 1 113 ? 5.641 16.922 2.146 1 98.44 113 ILE A N 1
ATOM 927 C CA . ILE A 1 113 ? 5.086 17.906 3.078 1 98.44 113 ILE A CA 1
ATOM 928 C C . ILE A 1 113 ? 6.105 19.016 3.322 1 98.44 113 ILE A C 1
ATOM 930 O O . ILE A 1 113 ? 7.312 18.766 3.375 1 98.44 113 ILE A O 1
ATOM 934 N N . ASP A 1 114 ? 5.594 20.219 3.492 1 97.75 114 ASP A N 1
ATOM 935 C CA . ASP A 1 114 ? 6.484 21.344 3.756 1 97.75 114 ASP A CA 1
ATOM 936 C C . ASP A 1 114 ? 7.387 21.062 4.953 1 97.75 114 ASP A C 1
ATOM 938 O O . ASP A 1 114 ? 6.91 20.656 6.016 1 97.75 114 ASP A O 1
ATOM 942 N N . LYS A 1 115 ? 8.68 21.359 4.785 1 97.44 115 LYS A N 1
ATOM 943 C CA . LYS A 1 115 ? 9.672 21.047 5.809 1 97.44 115 LYS A CA 1
ATOM 944 C C . LYS A 1 115 ? 9.375 21.797 7.105 1 97.44 115 LYS A C 1
ATOM 946 O O . LYS A 1 115 ? 9.641 21.297 8.195 1 97.44 115 LYS A O 1
ATOM 951 N N . GLU A 1 116 ? 8.812 22.984 6.996 1 97.12 116 GLU A N 1
ATOM 952 C CA . GLU A 1 116 ? 8.453 23.75 8.188 1 97.12 116 GLU A CA 1
ATOM 953 C C . GLU A 1 116 ? 7.43 23 9.039 1 97.12 116 GLU A C 1
ATOM 955 O O . GLU A 1 116 ? 7.508 23.031 10.266 1 97.12 116 GLU A O 1
ATOM 960 N N . ILE A 1 117 ? 6.465 22.375 8.398 1 97.88 117 ILE A N 1
ATOM 961 C CA . ILE A 1 117 ? 5.453 21.594 9.094 1 97.88 117 ILE A CA 1
ATOM 962 C C . ILE A 1 117 ? 6.109 20.391 9.773 1 97.88 117 ILE A C 1
ATOM 964 O O . ILE A 1 117 ? 5.875 20.125 10.961 1 97.88 117 ILE A O 1
ATOM 968 N N . LEU A 1 118 ? 6.973 19.703 9.062 1 98.38 118 LEU A N 1
ATOM 969 C CA . LEU A 1 118 ? 7.633 18.5 9.57 1 98.38 118 LEU A CA 1
ATOM 970 C C . LEU A 1 118 ? 8.539 18.828 10.75 1 98.38 118 LEU A C 1
ATOM 972 O O . LEU A 1 118 ? 8.539 18.125 11.758 1 98.38 118 LEU A O 1
ATOM 976 N N . GLN A 1 119 ? 9.258 19.891 10.602 1 96.62 119 GLN A N 1
ATOM 977 C CA . GLN A 1 119 ? 10.242 20.266 11.617 1 96.62 119 GLN A CA 1
ATOM 978 C C . GLN A 1 119 ? 9.57 20.578 12.945 1 96.62 119 GLN A C 1
ATOM 980 O O . GLN A 1 119 ? 10.156 20.344 14.008 1 96.62 119 GLN A O 1
ATOM 985 N N . THR A 1 120 ? 8.406 21.078 12.914 1 95 120 THR A N 1
ATOM 986 C CA . THR A 1 120 ? 7.691 21.438 14.141 1 95 120 THR A CA 1
ATOM 987 C C . THR A 1 120 ? 7.031 20.203 14.75 1 95 120 THR A C 1
ATOM 989 O O . THR A 1 120 ? 6.473 20.281 15.844 1 95 120 THR A O 1
ATOM 992 N N . HIS A 1 121 ? 7.102 19.031 14.086 1 97.31 121 HIS A N 1
ATOM 993 C CA . HIS A 1 121 ? 6.469 17.797 14.547 1 97.31 121 HIS A CA 1
ATOM 994 C C . HIS A 1 121 ? 7.414 16.609 14.414 1 97.31 121 HIS A C 1
ATOM 996 O O . HIS A 1 121 ? 7 15.523 13.984 1 97.31 121 HIS A O 1
ATOM 1002 N N . LEU A 1 122 ? 8.656 16.781 14.711 1 97.44 122 LEU A N 1
ATOM 1003 C CA . LEU A 1 122 ? 9.711 15.805 14.461 1 97.44 122 LEU A CA 1
ATOM 1004 C C . LEU A 1 122 ? 9.359 14.445 15.055 1 97.44 122 LEU A C 1
ATOM 1006 O O . LEU A 1 122 ? 9.523 13.414 14.406 1 97.44 122 LEU A O 1
ATOM 1010 N N . GLU A 1 123 ? 8.82 14.438 16.203 1 97.62 123 GLU A N 1
ATOM 1011 C CA . GLU A 1 123 ? 8.547 13.195 16.922 1 97.62 123 GLU A CA 1
ATOM 1012 C C . GLU A 1 123 ? 7.43 12.398 16.25 1 97.62 123 GLU A C 1
ATOM 1014 O O . GLU A 1 123 ? 7.285 11.203 16.5 1 97.62 123 GLU A O 1
ATOM 1019 N N . ASN A 1 124 ? 6.617 13.07 15.422 1 98.56 124 ASN A N 1
ATOM 1020 C CA . ASN A 1 124 ? 5.484 12.422 14.766 1 98.56 124 ASN A CA 1
ATOM 1021 C C . ASN A 1 124 ? 5.785 12.117 13.305 1 98.56 124 ASN A C 1
ATOM 1023 O O . ASN A 1 124 ? 4.914 11.648 12.57 1 98.56 124 ASN A O 1
ATOM 1027 N N . CYS A 1 125 ? 7.02 12.367 12.859 1 98.75 125 CYS A N 1
ATOM 1028 C CA . CYS A 1 125 ? 7.402 12.062 11.484 1 98.75 125 CYS A CA 1
ATOM 1029 C C . CYS A 1 125 ? 7.77 10.586 11.336 1 98.75 125 CYS A C 1
ATOM 1031 O O . CYS A 1 125 ? 8.609 10.078 12.07 1 98.75 125 CYS A O 1
ATOM 1033 N N . LEU A 1 126 ? 7.145 9.945 10.375 1 98.81 126 LEU A N 1
ATOM 1034 C CA . LEU A 1 126 ? 7.309 8.508 10.172 1 98.81 126 LEU A CA 1
ATOM 1035 C C . LEU A 1 126 ? 7.859 8.219 8.773 1 98.81 126 LEU A C 1
ATOM 1037 O O . LEU A 1 126 ? 7.539 8.922 7.816 1 98.81 126 LEU A O 1
ATOM 1041 N N . ARG A 1 127 ? 8.602 7.191 8.68 1 98.62 127 ARG A N 1
ATOM 1042 C CA . ARG A 1 127 ? 9.219 6.781 7.422 1 98.62 127 ARG A CA 1
ATOM 1043 C C . ARG A 1 127 ? 8.836 5.344 7.074 1 98.62 127 ARG A C 1
ATOM 1045 O O . ARG A 1 127 ? 8.688 4.504 7.961 1 98.62 127 ARG A O 1
ATOM 1052 N N . ILE A 1 128 ? 8.672 5.055 5.844 1 98.88 128 ILE A N 1
ATOM 1053 C CA . ILE A 1 128 ? 8.609 3.697 5.316 1 98.88 128 ILE A CA 1
ATOM 1054 C C . ILE A 1 128 ? 10.008 3.246 4.895 1 98.88 128 ILE A C 1
ATOM 1056 O O . ILE A 1 128 ? 10.625 3.85 4.012 1 98.88 128 ILE A O 1
ATOM 1060 N N . PRO A 1 129 ? 10.539 2.221 5.504 1 98.81 129 PRO A N 1
ATOM 1061 C CA . PRO A 1 129 ? 11.859 1.746 5.09 1 98.81 129 PRO A CA 1
ATOM 1062 C C . PRO A 1 129 ? 11.891 1.271 3.639 1 98.81 129 PRO A C 1
ATOM 1064 O O . PRO A 1 129 ? 10.938 0.632 3.174 1 98.81 129 PRO A O 1
ATOM 1067 N N . MET A 1 130 ? 12.914 1.576 2.922 1 98.44 130 MET A N 1
ATOM 1068 C CA . MET A 1 130 ? 13.117 1.169 1.535 1 98.44 130 MET A CA 1
ATOM 1069 C C . MET A 1 130 ? 14.602 0.921 1.251 1 98.44 130 MET A C 1
ATOM 1071 O O . MET A 1 130 ? 15.453 1.248 2.074 1 98.44 130 MET A O 1
ATOM 1075 N N . MET A 1 131 ? 14.891 0.341 0.086 1 98 131 MET A N 1
ATOM 1076 C CA . MET A 1 131 ? 16.266 0.275 -0.375 1 98 131 MET A CA 1
ATOM 1077 C C . MET A 1 131 ? 16.906 1.661 -0.383 1 98 131 MET A C 1
ATOM 1079 O O . MET A 1 131 ? 16.266 2.643 -0.758 1 98 131 MET A O 1
ATOM 1083 N N . SER A 1 132 ? 18.141 1.732 -0.055 1 97.12 132 SER A N 1
ATOM 1084 C CA . SER A 1 132 ? 18.828 3.008 0.156 1 97.12 132 SER A CA 1
ATOM 1085 C C . SER A 1 132 ? 18.859 3.834 -1.126 1 97.12 132 SER A C 1
ATOM 1087 O O . SER A 1 132 ? 18.891 5.066 -1.076 1 97.12 132 SER A O 1
ATOM 1089 N N . GLU A 1 133 ? 18.781 3.172 -2.277 1 95.06 133 GLU A N 1
ATOM 1090 C CA . GLU A 1 133 ? 18.859 3.857 -3.564 1 95.06 133 GLU A CA 1
ATOM 1091 C C . GLU A 1 133 ? 17.516 4.465 -3.955 1 95.06 133 GLU A C 1
ATOM 1093 O O . GLU A 1 133 ? 17.453 5.281 -4.875 1 95.06 133 GLU A O 1
ATOM 1098 N N . MET A 1 134 ? 16.531 4.094 -3.238 1 94.25 134 MET A N 1
ATOM 1099 C CA . MET A 1 134 ? 15.188 4.555 -3.598 1 94.25 134 MET A CA 1
ATOM 1100 C C . MET A 1 134 ? 14.883 5.902 -2.955 1 94.25 134 MET A C 1
ATOM 1102 O O . MET A 1 134 ? 15.141 6.098 -1.766 1 94.25 134 MET A O 1
ATOM 1106 N N . ARG A 1 135 ? 14.266 6.727 -3.689 1 89.19 135 ARG A N 1
ATOM 1107 C CA . ARG A 1 135 ? 13.898 8.039 -3.176 1 89.19 135 ARG A CA 1
ATOM 1108 C C . ARG A 1 135 ? 12.477 8.031 -2.627 1 89.19 135 ARG A C 1
ATOM 1110 O O . ARG A 1 135 ? 12.195 8.656 -1.601 1 89.19 135 ARG A O 1
ATOM 1117 N N . SER A 1 136 ? 11.641 7.449 -3.424 1 93.38 136 SER A N 1
ATOM 1118 C CA . SER A 1 136 ? 10.234 7.457 -3.035 1 93.38 136 SER A CA 1
ATOM 1119 C C . SER A 1 136 ? 9.461 6.367 -3.766 1 93.38 136 SER A C 1
ATOM 1121 O O . SER A 1 136 ? 9.938 5.805 -4.75 1 93.38 136 SER A O 1
ATOM 1123 N N . ILE A 1 137 ? 8.273 6.055 -3.174 1 95.94 137 ILE A N 1
ATOM 1124 C CA . ILE A 1 137 ? 7.289 5.23 -3.867 1 95.94 137 ILE A CA 1
ATOM 1125 C C . ILE A 1 137 ? 6.027 6.047 -4.133 1 95.94 137 ILE A C 1
ATOM 1127 O O . ILE A 1 137 ? 5.934 7.207 -3.723 1 95.94 137 ILE A O 1
ATOM 1131 N N . ASN A 1 138 ? 5.129 5.504 -4.918 1 96.5 138 ASN A N 1
ATOM 1132 C CA . ASN A 1 138 ? 3.898 6.164 -5.344 1 96.5 138 ASN A CA 1
ATOM 1133 C C . ASN A 1 138 ? 3.053 6.594 -4.152 1 96.5 138 ASN A C 1
ATOM 1135 O O . ASN A 1 138 ? 2.92 5.852 -3.178 1 96.5 138 ASN A O 1
ATOM 1139 N N . LEU A 1 139 ? 2.479 7.766 -4.25 1 98.19 139 LEU A N 1
ATOM 1140 C CA . LEU A 1 139 ? 1.721 8.359 -3.15 1 98.19 139 LEU A CA 1
ATOM 1141 C C . LEU A 1 139 ? 0.576 7.445 -2.727 1 98.19 139 LEU A C 1
ATOM 1143 O O . LEU A 1 139 ? 0.371 7.215 -1.532 1 98.19 139 LEU A O 1
ATOM 1147 N N . ALA A 1 140 ? -0.186 6.914 -3.672 1 98.12 140 ALA A N 1
ATOM 1148 C CA . ALA A 1 140 ? -1.316 6.055 -3.334 1 98.12 140 ALA A CA 1
ATOM 1149 C C . ALA A 1 140 ? -0.845 4.777 -2.645 1 98.12 140 ALA A C 1
ATOM 1151 O O . ALA A 1 140 ? -1.512 4.273 -1.737 1 98.12 140 ALA A O 1
ATOM 1152 N N . ASN A 1 141 ? 0.303 4.254 -3.059 1 98.56 141 ASN A N 1
ATOM 1153 C CA . ASN A 1 141 ? 0.893 3.102 -2.383 1 98.56 141 ASN A CA 1
ATOM 1154 C C . ASN A 1 141 ? 1.244 3.424 -0.933 1 98.56 141 ASN A C 1
ATOM 1156 O O . ASN A 1 141 ? 1.013 2.609 -0.038 1 98.56 141 ASN A O 1
ATOM 1160 N N . THR A 1 142 ? 1.776 4.613 -0.738 1 98.81 142 THR A N 1
ATOM 1161 C CA . THR A 1 142 ? 2.16 5.027 0.607 1 98.81 142 THR A CA 1
ATOM 1162 C C . THR A 1 142 ? 0.944 5.074 1.527 1 98.81 142 THR A C 1
ATOM 1164 O O . THR A 1 142 ? 0.989 4.566 2.65 1 98.81 142 THR A O 1
ATOM 1167 N N . VAL A 1 143 ? -0.132 5.621 1.013 1 98.94 143 VAL A N 1
ATOM 1168 C CA . VAL A 1 143 ? -1.368 5.711 1.783 1 98.94 143 VAL A CA 1
ATOM 1169 C C . VAL A 1 143 ? -1.874 4.309 2.111 1 98.94 143 VAL A C 1
ATOM 1171 O O . VAL A 1 143 ? -2.277 4.035 3.244 1 98.94 143 VAL A O 1
ATOM 1174 N N . ALA A 1 144 ? -1.824 3.432 1.155 1 98.94 144 ALA A N 1
ATOM 1175 C CA . ALA A 1 144 ? -2.305 2.064 1.34 1 98.94 144 ALA A CA 1
ATOM 1176 C C . ALA A 1 144 ? -1.463 1.322 2.375 1 98.94 144 ALA A C 1
ATOM 1178 O O . ALA A 1 144 ? -2.004 0.673 3.273 1 98.94 144 ALA A O 1
ATOM 1179 N N . ILE A 1 145 ? -0.126 1.446 2.301 1 98.94 145 ILE A N 1
ATOM 1180 C CA . ILE A 1 145 ? 0.797 0.774 3.209 1 98.94 145 ILE A CA 1
ATOM 1181 C C . ILE A 1 145 ? 0.498 1.187 4.648 1 98.94 145 ILE A C 1
ATOM 1183 O O . ILE A 1 145 ? 0.245 0.336 5.504 1 98.94 145 ILE A O 1
ATOM 1187 N N . VAL A 1 146 ? 0.443 2.436 4.895 1 98.94 146 VAL A N 1
ATOM 1188 C CA . VAL A 1 146 ? 0.32 2.936 6.258 1 98.94 146 VAL A CA 1
ATOM 1189 C C . VAL A 1 146 ? -1.111 2.742 6.754 1 98.94 146 VAL A C 1
ATOM 1191 O O . VAL A 1 146 ? -1.331 2.387 7.914 1 98.94 146 VAL A O 1
ATOM 1194 N N . GLY A 1 147 ? -2.102 2.99 5.887 1 98.94 147 GLY A N 1
ATOM 1195 C CA . GLY A 1 147 ? -3.486 2.758 6.262 1 98.94 147 GLY A CA 1
ATOM 1196 C C . GLY A 1 147 ? -3.748 1.341 6.734 1 98.94 147 GLY A C 1
ATOM 1197 O O . GLY A 1 147 ? -4.359 1.133 7.781 1 98.94 147 GLY A O 1
ATOM 1198 N N . PHE A 1 148 ? -3.242 0.374 6.062 1 98.94 148 PHE A N 1
ATOM 1199 C CA . PHE A 1 148 ? -3.523 -1.014 6.406 1 98.94 148 PHE A CA 1
ATOM 1200 C C . PHE A 1 148 ? -2.666 -1.465 7.582 1 98.94 148 PHE A C 1
ATOM 1202 O O . PHE A 1 148 ? -3.039 -2.385 8.312 1 98.94 148 PHE A O 1
ATOM 1209 N N . GLU A 1 149 ? -1.437 -0.821 7.812 1 98.94 149 GLU A N 1
ATOM 1210 C CA . GLU A 1 149 ? -0.712 -1.041 9.062 1 98.94 149 GLU A CA 1
ATOM 1211 C C . GLU A 1 149 ? -1.534 -0.585 10.258 1 98.94 149 GLU A C 1
ATOM 1213 O O . GLU A 1 149 ? -1.616 -1.293 11.266 1 98.94 149 GLU A O 1
ATOM 1218 N N . ILE A 1 150 ? -2.121 0.587 10.141 1 98.94 150 ILE A N 1
ATOM 1219 C CA . ILE A 1 150 ? -2.953 1.103 11.219 1 98.94 150 ILE A CA 1
ATOM 1220 C C . ILE A 1 150 ? -4.109 0.14 11.484 1 98.94 150 ILE A C 1
ATOM 1222 O O . ILE A 1 150 ? -4.355 -0.242 12.633 1 98.94 150 ILE A O 1
ATOM 1226 N N . MET A 1 151 ? -4.777 -0.316 10.438 1 98.88 151 MET A N 1
ATOM 1227 C CA . MET A 1 151 ? -5.926 -1.203 10.602 1 98.88 151 MET A CA 1
ATOM 1228 C C . MET A 1 151 ? -5.488 -2.562 11.141 1 98.88 151 MET A C 1
ATOM 1230 O O . MET A 1 151 ? -6.223 -3.199 11.898 1 98.88 151 MET A O 1
ATOM 1234 N N . ARG A 1 152 ? -4.32 -3.031 10.703 1 98.81 152 ARG A N 1
ATOM 1235 C CA . ARG A 1 152 ? -3.781 -4.266 11.266 1 98.81 152 ARG A CA 1
ATOM 1236 C C . ARG A 1 152 ? -3.637 -4.16 12.781 1 98.81 152 ARG A C 1
ATOM 1238 O O . ARG A 1 152 ? -4.043 -5.066 13.516 1 98.81 152 ARG A O 1
ATOM 1245 N N . GLN A 1 153 ? -3.064 -3.07 13.227 1 98.88 153 GLN A N 1
ATOM 1246 C CA . GLN A 1 153 ? -2.875 -2.877 14.664 1 98.88 153 GLN A CA 1
ATOM 1247 C C . GLN A 1 153 ? -4.215 -2.783 15.383 1 98.88 153 GLN A C 1
ATOM 1249 O O . GLN A 1 153 ? -4.324 -3.154 16.562 1 98.88 153 GLN A O 1
ATOM 1254 N N . LEU A 1 154 ? -5.215 -2.354 14.672 1 98.75 154 LEU A N 1
ATOM 1255 C CA . LEU A 1 154 ? -6.543 -2.221 15.258 1 98.75 154 LEU A CA 1
ATOM 1256 C C . LEU A 1 154 ? -7.371 -3.48 15.023 1 98.75 154 LEU A C 1
ATOM 1258 O O . LEU A 1 154 ? -8.602 -3.443 15.086 1 98.75 154 LEU A O 1
ATOM 1262 N N . ASP A 1 155 ? -6.711 -4.562 14.648 1 98.38 155 ASP A N 1
ATOM 1263 C CA . ASP A 1 155 ? -7.332 -5.863 14.406 1 98.38 155 ASP A CA 1
ATOM 1264 C C . ASP A 1 155 ? -8.406 -5.762 13.328 1 98.38 155 ASP A C 1
ATOM 1266 O O . ASP A 1 155 ? -9.469 -6.383 13.438 1 98.38 155 ASP A O 1
ATOM 1270 N N . PHE A 1 156 ? -8.148 -4.883 12.336 1 98.56 156 PHE A N 1
ATOM 1271 C CA . PHE A 1 156 ? -9.016 -4.68 11.18 1 98.56 156 PHE A CA 1
ATOM 1272 C C . PHE A 1 156 ? -10.438 -4.355 11.617 1 98.56 156 PHE A C 1
ATOM 1274 O O . PHE A 1 156 ? -11.398 -4.84 11.023 1 98.56 156 PHE A O 1
ATOM 1281 N N . LYS A 1 157 ? -10.531 -3.471 12.555 1 96.38 157 LYS A N 1
ATOM 1282 C CA . LYS A 1 157 ? -11.812 -3.047 13.102 1 96.38 157 LYS A CA 1
ATOM 1283 C C . LYS A 1 157 ? -12.75 -2.566 11.992 1 96.38 157 LYS A C 1
ATOM 1285 O O . LYS A 1 157 ? -12.359 -1.75 11.156 1 96.38 157 LYS A O 1
ATOM 1290 N N . GLU A 1 158 ? -13.984 -3.166 11.938 1 97.38 158 GLU A N 1
ATOM 1291 C CA . GLU A 1 158 ? -15.086 -2.818 11.047 1 97.38 158 GLU A CA 1
ATOM 1292 C C . GLU A 1 158 ? -14.836 -3.324 9.633 1 97.38 158 GLU A C 1
ATOM 1294 O O . GLU A 1 158 ? -15.648 -3.088 8.727 1 97.38 158 GLU A O 1
ATOM 1299 N N . LEU A 1 159 ? -13.695 -3.914 9.32 1 98.56 159 LEU A N 1
ATOM 1300 C CA . LEU A 1 159 ? -13.422 -4.5 8.016 1 98.56 159 LEU A CA 1
ATOM 1301 C C . LEU A 1 159 ? -13.781 -5.984 8 1 98.56 159 LEU A C 1
ATOM 1303 O O . LEU A 1 159 ? -13.664 -6.668 9.016 1 98.56 159 LEU A O 1
ATOM 1307 N N . SER A 1 160 ? -14.109 -6.453 6.852 1 98.5 160 SER A N 1
ATOM 1308 C CA . SER A 1 160 ? -14.492 -7.855 6.738 1 98.5 160 SER A CA 1
ATOM 1309 C C . SER A 1 160 ? -13.273 -8.742 6.508 1 98.5 160 SER A C 1
ATOM 1311 O O . SER A 1 160 ? -12.477 -8.492 5.602 1 98.5 160 SER A O 1
ATOM 1313 N N . LEU A 1 161 ? -13.211 -9.805 7.262 1 97.94 161 LEU A N 1
ATOM 1314 C CA . LEU A 1 161 ? -12.102 -10.742 7.16 1 97.94 161 LEU A CA 1
ATOM 1315 C C . LEU A 1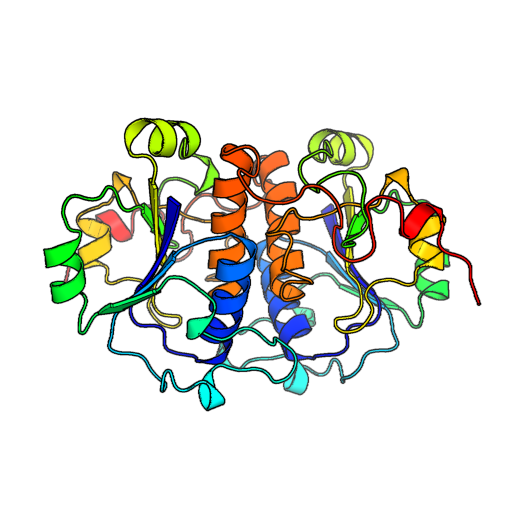 161 ? -12.344 -11.758 6.043 1 97.94 161 LEU A C 1
ATOM 1317 O O . LEU A 1 161 ? -11.414 -12.461 5.629 1 97.94 161 LEU A O 1
ATOM 1321 N N . TYR A 1 162 ? -13.609 -11.805 5.578 1 97.5 162 TYR A N 1
ATOM 1322 C CA . TYR A 1 162 ? -13.984 -12.742 4.531 1 97.5 162 TYR A CA 1
ATOM 1323 C C . TYR A 1 162 ? -14.781 -12.039 3.434 1 97.5 162 TYR A C 1
ATOM 1325 O O . TYR A 1 162 ? -15.234 -10.914 3.611 1 97.5 162 TYR A O 1
ATOM 1333 N N . GLU A 1 163 ? -14.797 -12.688 2.275 1 96.94 163 GLU A N 1
ATOM 1334 C CA . GLU A 1 163 ? -15.617 -12.18 1.179 1 96.94 163 GLU A CA 1
ATOM 1335 C C . GLU A 1 163 ? -17.094 -12.188 1.541 1 96.94 163 GLU A C 1
ATOM 1337 O O . GLU A 1 163 ? -17.625 -13.211 1.995 1 96.94 163 GLU A O 1
ATOM 1342 N N . VAL A 1 164 ? -17.766 -11.055 1.306 1 96.06 164 VAL A N 1
ATOM 1343 C CA . VAL A 1 164 ? -19.141 -10.922 1.766 1 96.06 164 VAL A CA 1
ATOM 1344 C C . VAL A 1 164 ? -20.094 -10.984 0.572 1 96.06 164 VAL A C 1
ATOM 1346 O O . VAL A 1 164 ? -21.125 -11.641 0.633 1 96.06 164 VAL A O 1
ATOM 1349 N N . GLN A 1 165 ? -19.766 -10.406 -0.47 1 94.25 165 GLN A N 1
ATOM 1350 C CA . GLN A 1 165 ? -20.672 -10.242 -1.605 1 94.25 165 GLN A CA 1
ATOM 1351 C C . GLN A 1 165 ? -20.969 -11.586 -2.27 1 94.25 165 GLN A C 1
ATOM 1353 O O . GLN A 1 165 ? -22.109 -11.883 -2.59 1 94.25 165 GLN A O 1
ATOM 1358 N N . LYS A 1 166 ? -19.938 -12.422 -2.447 1 94.81 166 LYS A N 1
ATOM 1359 C CA . LYS A 1 166 ? -20.094 -13.734 -3.061 1 94.81 166 LYS A CA 1
ATOM 1360 C C . LYS A 1 166 ? -20.219 -14.82 -1.999 1 94.81 166 LYS A C 1
ATOM 1362 O O . LYS A 1 166 ? -20.562 -15.961 -2.309 1 94.81 166 LYS A O 1
ATOM 1367 N N . GLY A 1 167 ? -19.828 -14.406 -0.724 1 95.75 167 GLY A N 1
ATOM 1368 C CA . GLY A 1 167 ? -19.891 -15.352 0.384 1 95.75 167 GLY A CA 1
ATOM 1369 C C . GLY A 1 167 ? -18.531 -15.891 0.778 1 95.75 167 GLY A C 1
ATOM 1370 O O . GLY A 1 167 ? -17.641 -16.047 -0.069 1 95.75 167 GLY A O 1
ATOM 1371 N N . LYS A 1 168 ? -18.453 -16.344 2.043 1 95.69 168 LYS A N 1
ATOM 1372 C CA . LYS A 1 168 ? -17.203 -16.781 2.666 1 95.69 168 LYS A CA 1
ATOM 1373 C C . LYS A 1 168 ? -16.672 -18.047 1.987 1 95.69 168 LYS A C 1
ATOM 1375 O O . LYS A 1 168 ? -15.461 -18.188 1.812 1 95.69 168 LYS A O 1
ATOM 1380 N N . ASP A 1 169 ? -17.516 -18.922 1.494 1 96.06 169 ASP A N 1
ATOM 1381 C CA . ASP A 1 169 ? -17.109 -20.234 1.018 1 96.06 169 ASP A CA 1
ATOM 1382 C C . ASP A 1 169 ? -17.078 -20.281 -0.509 1 96.06 169 ASP A C 1
ATOM 1384 O O . ASP A 1 169 ? -17.062 -21.359 -1.104 1 96.06 169 ASP A O 1
ATOM 1388 N N . PHE A 1 170 ? -17.094 -19.141 -1.153 1 95.81 170 PHE A N 1
ATOM 1389 C CA . PHE A 1 170 ? -17.219 -19.062 -2.604 1 95.81 170 PHE A CA 1
ATOM 1390 C C . PHE A 1 170 ? -16.172 -19.938 -3.285 1 95.81 170 PHE A C 1
ATOM 1392 O O . PHE A 1 170 ? -16.5 -20.75 -4.148 1 95.81 170 PHE A O 1
ATOM 1399 N N . LEU A 1 171 ? -14.891 -19.781 -2.914 1 95.31 171 LEU A N 1
ATOM 1400 C CA . LEU A 1 171 ? -13.805 -20.5 -3.568 1 95.31 171 LEU A CA 1
ATOM 1401 C C . LEU A 1 171 ? -13.93 -22 -3.342 1 95.31 171 LEU A C 1
ATOM 1403 O O . LEU A 1 171 ? -13.641 -22.797 -4.242 1 95.31 171 LEU A O 1
ATOM 1407 N N . ILE A 1 172 ? -14.375 -22.391 -2.17 1 95 172 ILE A N 1
ATOM 1408 C CA . ILE A 1 172 ? -14.508 -23.797 -1.813 1 95 172 ILE A CA 1
ATOM 1409 C C . ILE A 1 172 ? -15.609 -24.438 -2.658 1 95 172 ILE A C 1
ATOM 1411 O O . ILE A 1 172 ? -15.469 -25.578 -3.109 1 95 172 ILE A O 1
ATOM 1415 N N . LYS A 1 173 ? -16.609 -23.688 -2.947 1 94.56 173 LYS A N 1
ATOM 1416 C CA . LYS A 1 173 ? -17.781 -24.219 -3.611 1 94.56 173 LYS A CA 1
ATOM 1417 C C . LYS A 1 173 ? -17.719 -24 -5.121 1 94.56 173 LYS A C 1
ATOM 1419 O O . LYS A 1 173 ? -18.578 -24.469 -5.863 1 94.56 173 LYS A O 1
ATOM 1424 N N . TRP A 1 174 ? -16.75 -23.234 -5.531 1 93 174 TRP A N 1
ATOM 1425 C CA . TRP A 1 174 ? -16.656 -22.859 -6.938 1 93 174 TRP A CA 1
ATOM 1426 C C . TRP A 1 174 ? -16.5 -24.109 -7.816 1 93 174 TRP A C 1
ATOM 1428 O O . TRP A 1 174 ? -15.75 -25.031 -7.473 1 93 174 TRP A O 1
ATOM 1438 N N . LYS A 1 175 ? -17.25 -24.234 -8.945 1 91.19 175 LYS A N 1
ATOM 1439 C CA . LYS A 1 175 ? -17.141 -25.297 -9.945 1 91.19 175 LYS A CA 1
ATOM 1440 C C . LYS A 1 175 ? -16.875 -24.719 -11.328 1 91.19 175 LYS A C 1
ATOM 1442 O O . LYS A 1 175 ? -17.453 -23.703 -11.711 1 91.19 175 LYS A O 1
ATOM 1447 N N . LYS A 1 176 ? -15.875 -25.406 -11.891 1 85.69 176 LYS A N 1
ATOM 1448 C CA . LYS A 1 176 ? -15.547 -24.984 -13.242 1 85.69 176 LYS A CA 1
ATOM 1449 C C . LYS A 1 176 ? -16.719 -25.203 -14.188 1 85.69 176 LYS A C 1
ATOM 1451 O O . LYS A 1 176 ? -17.344 -26.281 -14.188 1 85.69 176 LYS A O 1
ATOM 1456 N N . GLN A 1 177 ? -17.312 -24.156 -14.805 1 71.19 177 GLN A N 1
ATOM 1457 C CA . GLN A 1 177 ? -18.375 -24.391 -15.781 1 71.19 177 GLN A CA 1
ATOM 1458 C C . GLN A 1 177 ? -17.812 -24.922 -17.094 1 71.19 177 GLN A C 1
ATOM 1460 O O . GLN A 1 177 ? -16.672 -24.625 -17.453 1 71.19 177 GLN A O 1
ATOM 1465 N N . MET B 1 1 ? 14.867 -13.734 -0.045 1 95.94 1 MET B N 1
ATOM 1466 C CA . MET B 1 1 ? 14.43 -12.961 -1.205 1 95.94 1 MET B CA 1
ATOM 1467 C C . MET B 1 1 ? 12.906 -12.945 -1.308 1 95.94 1 MET B C 1
ATOM 1469 O O . MET B 1 1 ? 12.25 -13.961 -1.098 1 95.94 1 MET B O 1
ATOM 1473 N N . LEU B 1 2 ? 12.352 -11.773 -1.517 1 98.81 2 LEU B N 1
ATOM 1474 C CA . LEU B 1 2 ? 10.922 -11.633 -1.767 1 98.81 2 LEU B CA 1
ATOM 1475 C C . LEU B 1 2 ? 10.617 -11.703 -3.26 1 98.81 2 LEU B C 1
ATOM 1477 O O . LEU B 1 2 ? 11.188 -10.945 -4.047 1 98.81 2 LEU B O 1
ATOM 1481 N N . ASN B 1 3 ? 9.766 -12.664 -3.688 1 98.94 3 ASN B N 1
ATOM 1482 C CA . ASN B 1 3 ? 9.328 -12.836 -5.066 1 98.94 3 ASN B CA 1
ATOM 1483 C C . ASN B 1 3 ? 7.871 -12.406 -5.246 1 98.94 3 ASN B C 1
ATOM 1485 O O . ASN B 1 3 ? 6.965 -13.016 -4.668 1 98.94 3 ASN B O 1
ATOM 1489 N N . ILE B 1 4 ? 7.699 -11.406 -6.039 1 98.94 4 ILE B N 1
ATOM 1490 C CA . ILE B 1 4 ? 6.379 -10.906 -6.418 1 98.94 4 ILE B CA 1
ATOM 1491 C C . ILE B 1 4 ? 5.996 -11.445 -7.793 1 98.94 4 ILE B C 1
ATOM 1493 O O . ILE B 1 4 ? 6.734 -11.266 -8.766 1 98.94 4 ILE B O 1
ATOM 1497 N N . VAL B 1 5 ? 4.863 -12.07 -7.898 1 99 5 VAL B N 1
ATOM 1498 C CA . VAL B 1 5 ? 4.422 -12.68 -9.148 1 99 5 VAL B CA 1
ATOM 1499 C C . VAL B 1 5 ? 3.145 -11.992 -9.633 1 99 5 VAL B C 1
ATOM 1501 O O . VAL B 1 5 ? 2.143 -11.961 -8.914 1 99 5 VAL B O 1
ATOM 1504 N N . LEU B 1 6 ? 3.174 -11.477 -10.812 1 98.88 6 LEU B N 1
ATOM 1505 C CA . LEU B 1 6 ? 1.979 -10.93 -11.453 1 98.88 6 LEU B CA 1
ATOM 1506 C C . LEU B 1 6 ? 1.396 -11.93 -12.445 1 98.88 6 LEU B C 1
ATOM 1508 O O . LEU B 1 6 ? 2.02 -12.234 -13.469 1 98.88 6 LEU B O 1
ATOM 1512 N N . PHE B 1 7 ? 0.188 -12.383 -12.117 1 98.88 7 PHE B N 1
ATOM 1513 C CA . PHE B 1 7 ? -0.552 -13.273 -13.008 1 98.88 7 PHE B CA 1
ATOM 1514 C C . PHE B 1 7 ? -1.322 -12.469 -14.055 1 98.88 7 PHE B C 1
ATOM 1516 O O . PHE B 1 7 ? -2.391 -11.93 -13.766 1 98.88 7 PHE B O 1
ATOM 1523 N N . GLU B 1 8 ? -0.744 -12.32 -15.227 1 98.69 8 GLU B N 1
ATOM 1524 C CA . GLU B 1 8 ? -1.354 -11.773 -16.438 1 98.69 8 GLU B CA 1
ATOM 1525 C C . GLU B 1 8 ? -1.872 -10.359 -16.188 1 98.69 8 GLU B C 1
ATOM 1527 O O . GLU B 1 8 ? -3.031 -10.055 -16.484 1 98.69 8 GLU B O 1
ATOM 1532 N N . PRO B 1 9 ? -0.971 -9.445 -15.805 1 98.12 9 PRO B N 1
ATOM 1533 C CA . PRO B 1 9 ? -1.421 -8.07 -15.578 1 98.12 9 PRO B CA 1
ATOM 1534 C C . PRO B 1 9 ? -1.942 -7.398 -16.844 1 98.12 9 PRO B C 1
ATOM 1536 O O . PRO B 1 9 ? -1.475 -7.703 -17.953 1 98.12 9 PRO B O 1
ATOM 1539 N N . GLU B 1 10 ? -2.898 -6.406 -16.703 1 97 10 GLU B N 1
ATOM 1540 C CA . GLU B 1 10 ? -3.646 -5.895 -17.844 1 97 10 GLU B CA 1
ATOM 1541 C C . GLU B 1 10 ? -3.342 -4.418 -18.094 1 97 10 GLU B C 1
ATOM 1543 O O . GLU B 1 10 ? -3.527 -3.918 -19.203 1 97 10 GLU B O 1
ATOM 1548 N N . ILE B 1 11 ? -2.947 -3.699 -17.094 1 93.88 11 ILE B N 1
ATOM 1549 C CA . ILE B 1 11 ? -2.854 -2.244 -17.156 1 93.88 11 ILE B CA 1
ATOM 1550 C C . ILE B 1 11 ? -1.416 -1.807 -16.891 1 93.88 11 ILE B C 1
ATOM 1552 O O . ILE B 1 11 ? -0.899 -1.99 -15.789 1 93.88 11 ILE B O 1
ATOM 1556 N N . SER B 1 12 ? -0.74 -1.197 -17.781 1 94.31 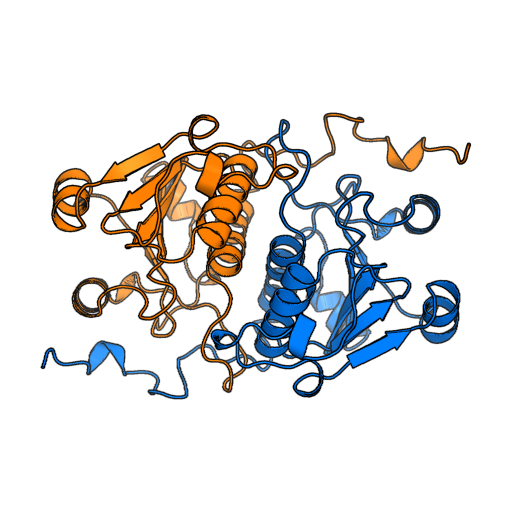12 SER B N 1
ATOM 1557 C CA . SER B 1 12 ? 0.69 -0.91 -17.75 1 94.31 12 SER B CA 1
ATOM 1558 C C . SER B 1 12 ? 1.039 0.01 -16.578 1 94.31 12 SER B C 1
ATOM 1560 O O . SER B 1 12 ? 2.059 -0.183 -15.914 1 94.31 12 SER B O 1
ATOM 1562 N N . PRO B 1 13 ? 0.189 1.066 -16.234 1 92.81 13 PRO B N 1
ATOM 1563 C CA . PRO B 1 13 ? 0.548 1.925 -15.102 1 92.81 13 PRO B CA 1
ATOM 1564 C C . PRO B 1 13 ? 0.678 1.15 -13.789 1 92.81 13 PRO B C 1
ATOM 1566 O O . PRO B 1 13 ? 1.546 1.46 -12.969 1 92.81 13 PRO B O 1
ATOM 1569 N N . ASN B 1 14 ? -0.161 0.13 -13.609 1 95.56 14 ASN B N 1
ATOM 1570 C CA . ASN B 1 14 ? -0.042 -0.7 -12.414 1 95.56 14 ASN B CA 1
ATOM 1571 C C . ASN B 1 14 ? 1.292 -1.439 -12.383 1 95.56 14 ASN B C 1
ATOM 1573 O O . ASN B 1 14 ? 1.972 -1.451 -11.352 1 95.56 14 ASN B O 1
ATOM 1577 N N . THR B 1 15 ? 1.633 -2.008 -13.461 1 96.62 15 THR B N 1
ATOM 1578 C CA . THR B 1 15 ? 2.887 -2.748 -13.531 1 96.62 15 THR B CA 1
ATOM 1579 C C . THR B 1 15 ? 4.078 -1.812 -13.352 1 96.62 15 THR B C 1
ATOM 1581 O O . THR B 1 15 ? 5.035 -2.143 -12.648 1 96.62 15 THR B O 1
ATOM 1584 N N . GLY B 1 16 ? 4.027 -0.623 -13.961 1 94.56 16 GLY B N 1
ATOM 1585 C CA . GLY B 1 16 ? 5.066 0.369 -13.727 1 94.56 16 GLY B CA 1
ATOM 1586 C C . GLY B 1 16 ? 5.223 0.738 -12.266 1 94.56 16 GLY B C 1
ATOM 1587 O O . GLY B 1 16 ? 6.34 0.798 -11.75 1 94.56 16 GLY B O 1
ATOM 1588 N N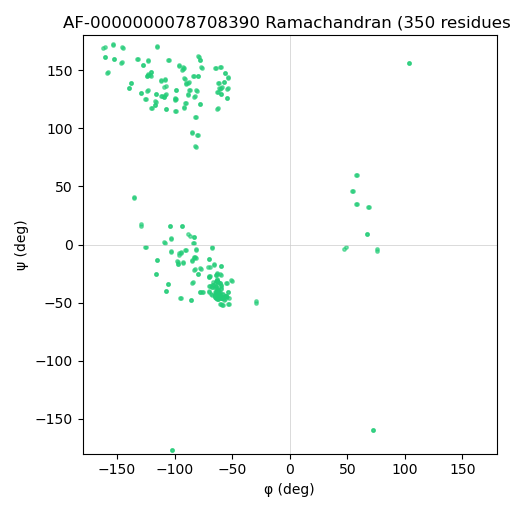 . ASN B 1 17 ? 4.125 0.958 -11.641 1 95.81 17 ASN B N 1
ATOM 1589 C CA . ASN B 1 17 ? 4.125 1.268 -10.219 1 95.81 17 ASN B CA 1
ATOM 1590 C C . ASN B 1 17 ? 4.684 0.112 -9.391 1 95.81 17 ASN B C 1
ATOM 1592 O O . ASN B 1 17 ? 5.414 0.332 -8.422 1 95.81 17 ASN B O 1
ATOM 1596 N N . ILE B 1 18 ? 4.359 -1.062 -9.789 1 97.62 18 ILE B N 1
ATOM 1597 C CA . ILE B 1 18 ? 4.805 -2.254 -9.07 1 97.62 18 ILE B CA 1
ATOM 1598 C C . ILE B 1 18 ? 6.309 -2.439 -9.258 1 97.62 18 ILE B C 1
ATOM 1600 O O . ILE B 1 18 ? 7.008 -2.854 -8.328 1 97.62 18 ILE B O 1
ATOM 1604 N N . ILE B 1 19 ? 6.812 -2.119 -10.406 1 97 19 ILE B N 1
ATOM 1605 C CA . ILE B 1 19 ? 8.25 -2.154 -10.641 1 97 19 ILE B CA 1
ATOM 1606 C C . ILE B 1 19 ? 8.961 -1.233 -9.648 1 97 19 ILE B C 1
ATOM 1608 O O . ILE B 1 19 ? 9.945 -1.628 -9.016 1 97 19 ILE B O 1
ATOM 1612 N N . ARG B 1 20 ? 8.453 -0.085 -9.477 1 96.62 20 ARG B N 1
ATOM 1613 C CA . ARG B 1 20 ? 8.992 0.865 -8.508 1 96.62 20 ARG B CA 1
ATOM 1614 C C . ARG B 1 20 ? 8.93 0.302 -7.09 1 96.62 20 ARG B C 1
ATOM 1616 O O . ARG B 1 20 ? 9.891 0.423 -6.328 1 96.62 20 ARG B O 1
ATOM 1623 N N . THR B 1 21 ? 7.84 -0.302 -6.746 1 98.25 21 THR B N 1
ATOM 1624 C CA . THR B 1 21 ? 7.676 -0.908 -5.43 1 98.25 21 THR B CA 1
ATOM 1625 C C . THR B 1 21 ? 8.656 -2.057 -5.234 1 98.25 21 THR B C 1
ATOM 1627 O O . THR B 1 21 ? 9.258 -2.193 -4.164 1 98.25 21 THR B O 1
ATOM 1630 N N . CYS B 1 22 ? 8.836 -2.842 -6.246 1 98.44 22 CYS B N 1
ATOM 1631 C CA . CYS B 1 22 ? 9.789 -3.943 -6.16 1 98.44 22 CYS B CA 1
ATOM 1632 C C . CYS B 1 22 ? 11.203 -3.422 -5.922 1 98.44 22 CYS B C 1
ATOM 1634 O O . CYS B 1 22 ? 11.961 -4.012 -5.152 1 98.44 22 CYS B O 1
ATOM 1636 N N . PHE B 1 23 ? 11.547 -2.352 -6.586 1 97.75 23 PHE B N 1
ATOM 1637 C CA . PHE B 1 23 ? 12.844 -1.73 -6.34 1 97.75 23 PHE B CA 1
ATOM 1638 C C . PHE B 1 23 ? 12.969 -1.308 -4.879 1 97.75 23 PHE B C 1
ATOM 1640 O O . PHE B 1 23 ? 13.969 -1.617 -4.223 1 97.75 23 PHE B O 1
ATOM 1647 N N . ALA B 1 24 ? 11.977 -0.699 -4.375 1 98.06 24 ALA B N 1
ATOM 1648 C CA . ALA B 1 24 ? 11.977 -0.199 -3.002 1 98.06 24 ALA B CA 1
ATOM 1649 C C . ALA B 1 24 ? 12.102 -1.343 -2.002 1 98.06 24 ALA B C 1
ATOM 1651 O O . ALA B 1 24 ? 12.703 -1.178 -0.935 1 98.06 24 ALA B O 1
ATOM 1652 N N . LEU B 1 25 ? 11.617 -2.482 -2.348 1 98.69 25 LEU B N 1
ATOM 1653 C CA . LEU B 1 25 ? 11.555 -3.635 -1.455 1 98.69 25 LEU B CA 1
ATOM 1654 C C . LEU B 1 25 ? 12.789 -4.516 -1.626 1 98.69 25 LEU B C 1
ATOM 1656 O O . LEU B 1 25 ? 13.055 -5.387 -0.795 1 98.69 25 LEU B O 1
ATOM 1660 N N . GLY B 1 26 ? 13.5 -4.309 -2.703 1 98.25 26 GLY B N 1
ATOM 1661 C CA . GLY B 1 26 ? 14.531 -5.27 -3.07 1 98.25 26 GLY B CA 1
ATOM 1662 C C . GLY B 1 26 ? 13.961 -6.605 -3.516 1 98.25 26 GLY B C 1
ATOM 1663 O O . GLY B 1 26 ? 14.57 -7.652 -3.279 1 98.25 26 GLY B O 1
ATOM 1664 N N . ALA B 1 27 ? 12.836 -6.621 -4.121 1 98.75 27 ALA B N 1
ATOM 1665 C CA . ALA B 1 27 ? 12.117 -7.836 -4.5 1 98.75 27 ALA B CA 1
ATOM 1666 C C . ALA B 1 27 ? 12.406 -8.219 -5.949 1 98.75 27 ALA B C 1
ATOM 1668 O O . ALA B 1 27 ? 12.773 -7.359 -6.762 1 98.75 27 ALA B O 1
ATOM 1669 N N . LYS B 1 28 ? 12.289 -9.453 -6.246 1 98.81 28 LYS B N 1
ATOM 1670 C CA . LYS B 1 28 ? 12.281 -9.961 -7.617 1 98.81 28 LYS B CA 1
ATOM 1671 C C . LYS B 1 28 ? 10.867 -10.008 -8.18 1 98.81 28 LYS B C 1
ATOM 1673 O O . LYS B 1 28 ? 9.93 -10.414 -7.492 1 98.81 28 LYS B O 1
ATOM 1678 N N . LEU B 1 29 ? 10.75 -9.594 -9.461 1 98.81 29 LEU B N 1
ATOM 1679 C CA . LEU B 1 29 ? 9.438 -9.539 -10.094 1 98.81 29 LEU B CA 1
ATOM 1680 C C . LEU B 1 29 ? 9.305 -10.625 -11.156 1 98.81 29 LEU B C 1
ATOM 1682 O O . LEU B 1 29 ? 10.172 -10.781 -12.016 1 98.81 29 LEU B O 1
ATOM 1686 N N . HIS B 1 30 ? 8.234 -11.398 -11.031 1 98.94 30 HIS B N 1
ATOM 1687 C CA . HIS B 1 30 ? 7.828 -12.336 -12.07 1 98.94 30 HIS B CA 1
ATOM 1688 C C . HIS B 1 30 ? 6.574 -11.859 -12.789 1 98.94 30 HIS B C 1
ATOM 1690 O O . HIS B 1 30 ? 5.582 -11.5 -12.148 1 98.94 30 HIS B O 1
ATOM 1696 N N . ILE B 1 31 ? 6.656 -11.836 -14.117 1 98.75 31 ILE B N 1
ATOM 1697 C CA . ILE B 1 31 ? 5.508 -11.461 -14.938 1 98.75 31 ILE B CA 1
ATOM 1698 C C . ILE B 1 31 ? 5.086 -12.648 -15.805 1 98.75 31 ILE B C 1
ATOM 1700 O O . ILE B 1 31 ? 5.871 -13.148 -16.609 1 98.75 31 ILE B O 1
ATOM 1704 N N . ILE B 1 32 ? 3.895 -13.031 -15.594 1 98.88 32 ILE B N 1
ATOM 1705 C CA . ILE B 1 32 ? 3.371 -14.148 -16.359 1 98.88 32 ILE B CA 1
ATOM 1706 C C . ILE B 1 32 ? 2.5 -13.633 -17.516 1 98.88 32 ILE B C 1
ATOM 1708 O O . ILE B 1 32 ? 1.533 -12.898 -17.281 1 98.88 32 ILE B O 1
ATOM 1712 N N . LYS B 1 33 ? 2.789 -14.016 -18.703 1 98.31 33 LYS B N 1
ATOM 1713 C CA . LYS B 1 33 ? 1.987 -13.695 -19.891 1 98.31 33 LYS B CA 1
ATOM 1714 C C . LYS B 1 33 ? 0.754 -14.586 -19.969 1 98.31 33 LYS B C 1
ATOM 1716 O O . LYS B 1 33 ? 0.707 -15.648 -19.344 1 98.31 33 LYS B O 1
ATOM 1721 N N . PRO B 1 34 ? -0.268 -14.094 -20.75 1 98.19 34 PRO B N 1
ATOM 1722 C CA . PRO B 1 34 ? -0.322 -12.867 -21.547 1 98.19 34 PRO B CA 1
ATOM 1723 C C . PRO B 1 34 ? -0.521 -11.617 -20.703 1 98.19 34 PRO B C 1
ATOM 1725 O O . PRO B 1 34 ? -1.061 -11.695 -19.594 1 98.19 34 PRO B O 1
ATOM 1728 N N . ILE B 1 35 ? -0.029 -10.484 -21.203 1 96.62 35 ILE B N 1
ATOM 1729 C CA . ILE B 1 35 ? -0.225 -9.195 -20.531 1 96.62 35 ILE B CA 1
ATOM 1730 C C . ILE B 1 35 ? -0.909 -8.227 -21.5 1 96.62 35 ILE B C 1
ATOM 1732 O O . ILE B 1 35 ? -0.879 -8.414 -22.719 1 96.62 35 ILE B O 1
ATOM 1736 N N . GLY B 1 36 ? -1.524 -7.246 -21.016 1 93.38 36 GLY B N 1
ATOM 1737 C CA . GLY B 1 36 ? -2.34 -6.34 -21.812 1 93.38 36 GLY B CA 1
ATOM 1738 C C . GLY B 1 36 ? -1.549 -5.188 -22.391 1 93.38 36 GLY B C 1
ATOM 1739 O O . GLY B 1 36 ? -2.129 -4.223 -22.891 1 93.38 36 GLY B O 1
ATOM 1740 N N . PHE B 1 37 ? -0.219 -5.184 -22.297 1 93.5 37 PHE B N 1
ATOM 1741 C CA . PHE B 1 37 ? 0.636 -4.09 -22.734 1 93.5 37 PHE B CA 1
ATOM 1742 C C . PHE B 1 37 ? 2.027 -4.598 -23.094 1 93.5 37 PHE B C 1
ATOM 1744 O O . PHE B 1 37 ? 2.332 -5.777 -22.906 1 93.5 37 PHE B O 1
ATOM 1751 N N . ASP B 1 38 ? 2.832 -3.762 -23.656 1 91.25 38 ASP B N 1
ATOM 1752 C CA . ASP B 1 38 ? 4.227 -4.082 -23.953 1 91.25 38 ASP B CA 1
ATOM 1753 C C . ASP B 1 38 ? 5.141 -3.699 -22.797 1 91.25 38 ASP B C 1
ATOM 1755 O O . ASP B 1 38 ? 4.934 -2.67 -22.141 1 91.25 38 ASP B O 1
ATOM 1759 N N . LEU B 1 39 ? 6.148 -4.535 -22.562 1 91.06 39 LEU B N 1
ATOM 1760 C CA . LEU B 1 39 ? 7.055 -4.297 -21.438 1 91.06 39 LEU B CA 1
ATOM 1761 C C . LEU B 1 39 ? 8.141 -3.291 -21.828 1 91.06 39 LEU B C 1
ATOM 1763 O O . LEU B 1 39 ? 9.031 -3.006 -21.031 1 91.06 39 LEU B O 1
ATOM 1767 N N . ASP B 1 40 ? 8.008 -2.773 -22.906 1 85.31 40 ASP B N 1
ATOM 1768 C CA . ASP B 1 40 ? 8.898 -1.687 -23.312 1 85.31 40 ASP B CA 1
ATOM 1769 C C . ASP B 1 40 ? 8.797 -0.508 -22.344 1 85.31 40 ASP B C 1
ATOM 1771 O O . ASP B 1 40 ? 7.699 -0.106 -21.953 1 85.31 40 ASP B O 1
ATOM 1775 N N . PRO B 1 41 ? 9.93 0.005 -21.969 1 79.94 41 PRO B N 1
ATOM 1776 C CA . PRO B 1 41 ? 9.969 1.103 -21 1 79.94 41 PRO B CA 1
ATOM 1777 C C . PRO B 1 41 ? 9.023 2.246 -21.375 1 79.94 41 PRO B C 1
ATOM 1779 O O . PRO B 1 41 ? 8.523 2.951 -20.484 1 79.94 41 PRO B O 1
ATOM 1782 N N . LYS B 1 42 ? 8.797 2.471 -22.625 1 75.69 42 LYS B N 1
ATOM 1783 C CA . LYS B 1 42 ? 7.922 3.555 -23.062 1 75.69 42 LYS B CA 1
ATOM 1784 C C . LYS B 1 42 ? 6.512 3.389 -22.5 1 75.69 42 LYS B C 1
ATOM 1786 O O . LYS B 1 42 ? 5.801 4.375 -22.297 1 75.69 42 LYS B O 1
ATOM 1791 N N . TYR B 1 43 ? 6.215 2.105 -22.234 1 72.62 43 TYR B N 1
ATOM 1792 C CA . TYR B 1 43 ? 4.871 1.816 -21.75 1 72.62 43 TYR B CA 1
ATOM 1793 C C . TYR B 1 43 ? 4.855 1.702 -20.234 1 72.62 43 TYR B C 1
ATOM 1795 O O . TYR B 1 43 ? 3.789 1.695 -19.609 1 72.62 43 TYR B O 1
ATOM 1803 N N . LEU B 1 44 ? 5.957 1.536 -19.656 1 73.12 44 LEU B N 1
ATOM 1804 C CA . LEU B 1 44 ? 6.051 1.288 -18.219 1 73.12 44 LEU B CA 1
ATOM 1805 C C . LEU B 1 44 ? 6.547 2.527 -17.484 1 73.12 44 LEU B C 1
ATOM 1807 O O . LEU B 1 44 ? 6.328 2.672 -16.281 1 73.12 44 LEU B O 1
ATOM 1811 N N . SER B 1 45 ? 7.406 3.266 -18.141 1 60.97 45 SER B N 1
ATOM 1812 C CA . SER B 1 45 ? 8.102 4.348 -17.453 1 60.97 45 SER B CA 1
ATOM 1813 C C . SER B 1 45 ? 7.227 5.598 -17.359 1 60.97 45 SER B C 1
ATOM 1815 O O . SER B 1 45 ? 6.578 5.977 -18.344 1 60.97 45 SER B O 1
ATOM 1817 N N . ARG B 1 46 ? 6.84 5.809 -16.125 1 57.06 46 ARG B N 1
ATOM 1818 C CA . ARG B 1 46 ? 6.441 7.203 -15.953 1 57.06 46 ARG B CA 1
ATOM 1819 C C . ARG B 1 46 ? 7.66 8.109 -15.812 1 57.06 46 ARG B C 1
ATOM 1821 O O . ARG B 1 46 ? 8.602 7.781 -15.078 1 57.06 46 ARG B O 1
ATOM 1828 N N . PRO B 1 47 ? 7.734 9.039 -16.734 1 46.53 47 PRO B N 1
ATOM 1829 C CA . PRO B 1 47 ? 8.906 9.914 -16.703 1 46.53 47 PRO B CA 1
ATOM 1830 C C . PRO B 1 47 ? 9.453 10.102 -15.281 1 46.53 47 PRO B C 1
ATOM 1832 O O . PRO B 1 47 ? 10.672 10.086 -15.086 1 46.53 47 PRO B O 1
ATOM 1835 N N . ALA B 1 48 ? 8.688 10.414 -14.43 1 44.12 48 ALA B N 1
ATOM 1836 C CA . ALA B 1 48 ? 9.156 10.867 -13.125 1 44.12 48 ALA B CA 1
ATOM 1837 C C . ALA B 1 48 ? 9.492 9.68 -12.219 1 44.12 48 ALA B C 1
ATOM 1839 O O . ALA B 1 48 ? 10.156 9.844 -11.195 1 44.12 48 ALA B O 1
ATOM 1840 N N . ALA B 1 49 ? 8.898 8.414 -12.555 1 57.06 49 ALA B N 1
ATOM 1841 C CA . ALA B 1 49 ? 9.094 7.352 -11.57 1 57.06 49 ALA B CA 1
ATOM 1842 C C . ALA B 1 49 ? 10.445 6.66 -11.773 1 57.06 49 ALA B C 1
ATOM 1844 O O . ALA B 1 49 ? 10.969 6.023 -10.859 1 57.06 49 ALA B O 1
ATOM 1845 N N . GLY B 1 50 ? 11.227 7.012 -12.656 1 65.19 50 GLY B N 1
ATOM 1846 C CA . GLY B 1 50 ? 12.641 6.816 -12.961 1 65.19 50 GLY B CA 1
ATOM 1847 C C . GLY B 1 50 ? 13.07 5.363 -12.891 1 65.19 50 GLY B C 1
ATOM 1848 O O . GLY B 1 50 ? 14.258 5.055 -13.031 1 65.19 50 GLY B O 1
ATOM 1849 N N . ARG B 1 51 ? 12.062 4.328 -12.484 1 79.06 51 ARG B N 1
ATOM 1850 C CA . ARG B 1 51 ? 12.648 2.992 -12.414 1 79.06 51 ARG B CA 1
ATOM 1851 C C . ARG B 1 51 ? 12.141 2.111 -13.547 1 79.06 51 ARG B C 1
ATOM 1853 O O . ARG B 1 51 ? 10.945 2.119 -13.852 1 79.06 51 ARG B O 1
ATOM 1860 N N . LEU B 1 52 ? 13.047 1.415 -14.133 1 88.75 52 LEU B N 1
ATOM 1861 C CA . LEU B 1 52 ? 12.758 0.519 -15.25 1 88.75 52 LEU B CA 1
ATOM 1862 C C . LEU B 1 52 ? 12.781 -0.938 -14.797 1 88.75 52 LEU B C 1
ATOM 1864 O O . LEU B 1 52 ? 13.359 -1.259 -13.75 1 88.75 52 LEU B O 1
ATOM 1868 N N . LEU B 1 53 ? 12.109 -1.705 -15.617 1 93.25 53 LEU B N 1
ATOM 1869 C CA . LEU B 1 53 ? 12.102 -3.139 -15.352 1 93.25 53 LEU B CA 1
ATOM 1870 C C . LEU B 1 53 ? 13.523 -3.678 -15.25 1 93.25 53 LEU B C 1
ATOM 1872 O O . LEU B 1 53 ? 13.805 -4.551 -14.422 1 93.25 53 LEU B O 1
ATOM 1876 N N . SER B 1 54 ? 14.445 -3.121 -15.984 1 93.06 54 SER B N 1
ATOM 1877 C CA . SER B 1 54 ? 15.844 -3.547 -16 1 93.06 54 SER B CA 1
ATOM 1878 C C . SER B 1 54 ? 16.547 -3.188 -14.688 1 93.06 54 SER B C 1
ATOM 1880 O O . SER B 1 54 ? 17.641 -3.684 -14.406 1 93.06 54 SER B O 1
ATOM 1882 N N . ASP B 1 55 ? 15.938 -2.363 -13.859 1 93.31 55 ASP B N 1
ATOM 1883 C CA . ASP B 1 55 ? 16.562 -1.908 -12.617 1 93.31 55 ASP B CA 1
ATOM 1884 C C . ASP B 1 55 ? 16.375 -2.938 -11.508 1 93.31 55 ASP B C 1
ATOM 1886 O O . ASP B 1 55 ? 17 -2.832 -10.453 1 93.31 55 ASP B O 1
ATOM 1890 N N . ILE B 1 56 ? 15.492 -3.934 -11.789 1 95.5 56 ILE B N 1
ATOM 1891 C CA . ILE B 1 56 ? 15.211 -4.906 -10.742 1 95.5 56 ILE B CA 1
ATOM 1892 C C . ILE B 1 56 ? 15.414 -6.32 -11.281 1 95.5 56 ILE B C 1
ATOM 1894 O O . ILE B 1 56 ? 15.336 -6.547 -12.492 1 95.5 56 ILE B O 1
ATOM 1898 N N . GLN B 1 57 ? 15.727 -7.301 -10.375 1 97.88 57 GLN B N 1
ATOM 1899 C CA . GLN B 1 57 ? 15.672 -8.703 -10.781 1 97.88 57 GLN B CA 1
ATOM 1900 C C . GLN B 1 57 ? 14.266 -9.086 -11.242 1 97.88 57 GLN B C 1
ATOM 1902 O O . GLN B 1 57 ? 13.281 -8.758 -10.578 1 97.88 57 GLN B O 1
ATOM 1907 N N . HIS B 1 58 ? 14.242 -9.711 -12.461 1 98.31 58 HIS B N 1
ATOM 1908 C CA . HIS B 1 58 ? 12.914 -10.07 -12.961 1 98.31 58 HIS B CA 1
ATOM 1909 C C . HIS B 1 58 ? 12.984 -11.273 -13.891 1 98.31 58 HIS B C 1
ATOM 1911 O O . HIS B 1 58 ? 14.07 -11.641 -14.359 1 98.31 58 HIS B O 1
ATOM 1917 N N . GLU B 1 59 ? 11.891 -11.891 -14.039 1 98.69 59 GLU B N 1
ATOM 1918 C CA . GLU B 1 59 ? 11.672 -12.93 -15.031 1 98.69 59 GLU B CA 1
ATOM 1919 C C . GLU B 1 59 ? 10.305 -12.789 -15.695 1 98.69 59 GLU B C 1
ATOM 1921 O O . GLU B 1 59 ? 9.312 -12.5 -15.023 1 98.69 59 GLU B O 1
ATOM 1926 N N . VAL B 1 60 ? 10.289 -13 -17 1 98.38 60 VAL B N 1
ATOM 1927 C CA . VAL B 1 60 ? 9.047 -13.023 -17.75 1 98.38 60 VAL B CA 1
ATOM 1928 C C . VAL B 1 60 ? 8.766 -14.445 -18.25 1 98.38 60 VAL B C 1
ATOM 1930 O O . VAL B 1 60 ? 9.625 -15.078 -18.859 1 98.38 60 VAL B O 1
ATOM 1933 N N . HIS B 1 61 ? 7.57 -14.883 -17.938 1 98.81 61 HIS B N 1
ATOM 1934 C CA . HIS B 1 61 ? 7.176 -16.25 -18.297 1 98.81 61 HIS B CA 1
ATOM 1935 C C . HIS B 1 61 ? 6.152 -16.234 -19.438 1 98.81 61 HIS B C 1
ATOM 1937 O O . HIS B 1 61 ? 5.238 -15.414 -19.438 1 98.81 61 HIS B O 1
ATOM 1943 N N . ALA B 1 62 ? 6.242 -17.172 -20.344 1 98.5 62 ALA B N 1
ATOM 1944 C CA . ALA B 1 62 ? 5.398 -17.203 -21.547 1 98.5 62 ALA B CA 1
ATOM 1945 C C . ALA B 1 62 ? 3.951 -17.531 -21.188 1 98.5 62 ALA B C 1
ATOM 1947 O O . ALA B 1 62 ? 3.029 -17.188 -21.922 1 98.5 62 ALA B O 1
ATOM 1948 N N . SER B 1 63 ? 3.836 -18.25 -20.094 1 98.69 63 SER B N 1
ATOM 1949 C CA . SER B 1 63 ? 2.521 -18.672 -19.609 1 98.69 63 SER B CA 1
ATOM 1950 C C . SER B 1 63 ? 2.576 -19.094 -18.141 1 98.69 63 SER B C 1
ATOM 1952 O O . SER B 1 63 ? 3.66 -19.234 -17.578 1 98.69 63 SER B O 1
ATOM 1954 N N . TYR B 1 64 ? 1.382 -19.266 -17.594 1 98.62 64 TYR B N 1
ATOM 1955 C CA . TYR B 1 64 ? 1.358 -19.828 -16.234 1 98.62 64 TYR B CA 1
ATOM 1956 C C . TYR B 1 64 ? 1.97 -21.234 -16.219 1 98.62 64 TYR B C 1
ATOM 1958 O O . TYR B 1 64 ? 2.662 -21.594 -15.273 1 98.62 64 TYR B O 1
ATOM 1966 N N . LYS B 1 65 ? 1.624 -22 -17.234 1 98.56 65 LYS B N 1
ATOM 1967 C CA . LYS B 1 65 ? 2.193 -23.344 -17.312 1 98.56 65 LYS B CA 1
ATOM 1968 C C . LYS B 1 65 ? 3.717 -23.297 -17.25 1 98.56 65 LYS B C 1
ATOM 1970 O O . LYS B 1 65 ? 4.336 -24.062 -16.516 1 98.56 65 LYS B O 1
ATOM 1975 N N . ASP B 1 66 ? 4.34 -22.422 -17.969 1 98.75 66 ASP B N 1
ATOM 1976 C CA . ASP B 1 66 ? 5.793 -22.281 -17.969 1 98.75 66 ASP B CA 1
ATOM 1977 C C . ASP B 1 66 ? 6.305 -21.875 -16.594 1 98.75 66 ASP B C 1
ATOM 1979 O O . ASP B 1 66 ? 7.316 -22.391 -16.125 1 98.75 66 ASP B O 1
ATOM 1983 N N . PHE B 1 67 ? 5.633 -20.969 -16.016 1 98.88 67 PHE B N 1
ATOM 1984 C CA . PHE B 1 67 ? 5.98 -20.547 -14.664 1 98.88 67 PHE B CA 1
ATOM 1985 C C . PHE B 1 67 ? 5.891 -21.719 -13.688 1 98.88 67 PHE B C 1
ATOM 1987 O O . PHE B 1 67 ? 6.812 -21.953 -12.906 1 98.88 67 PHE B O 1
ATOM 1994 N N . TYR B 1 68 ? 4.766 -22.375 -13.734 1 98.5 68 TYR B N 1
ATOM 1995 C CA . TYR B 1 68 ? 4.496 -23.484 -12.836 1 98.5 68 TYR B CA 1
ATOM 1996 C C . TYR B 1 68 ? 5.547 -24.578 -13 1 98.5 68 TYR B C 1
ATOM 1998 O O . TYR B 1 68 ? 6.012 -25.156 -12.008 1 98.5 68 TYR B O 1
ATOM 2006 N N . GLU B 1 69 ? 5.922 -24.906 -14.195 1 98.38 69 GLU B N 1
ATOM 2007 C CA . GLU B 1 69 ? 6.91 -25.938 -14.438 1 98.38 69 GLU B CA 1
ATOM 2008 C C . GLU B 1 69 ? 8.25 -25.594 -13.789 1 98.38 69 GLU B C 1
ATOM 2010 O O . GLU B 1 69 ? 8.945 -26.484 -13.297 1 98.38 69 GLU B O 1
ATOM 2015 N N . LYS B 1 70 ? 8.578 -24.391 -13.727 1 98.44 70 LYS B N 1
ATOM 2016 C CA . LYS B 1 70 ? 9.859 -23.938 -13.203 1 98.44 70 LYS B CA 1
ATOM 2017 C C . LYS B 1 70 ? 9.82 -23.812 -11.68 1 98.44 70 LYS B C 1
ATOM 2019 O O . LYS B 1 70 ? 10.82 -24.062 -11 1 98.44 70 LYS B O 1
ATOM 2024 N N . TYR B 1 71 ? 8.617 -23.453 -11.125 1 98.44 71 TYR B N 1
ATOM 2025 C CA . TYR B 1 71 ? 8.602 -23.031 -9.727 1 98.44 71 TYR B CA 1
ATOM 2026 C C . TYR B 1 71 ? 7.539 -23.781 -8.938 1 98.44 71 TYR B C 1
ATOM 2028 O O . TYR B 1 71 ? 7.145 -23.359 -7.855 1 98.44 71 TYR B O 1
ATOM 2036 N N . LYS B 1 72 ? 7.016 -24.906 -9.469 1 95.5 72 LYS B N 1
ATOM 2037 C CA . LYS B 1 72 ? 5.949 -25.672 -8.844 1 95.5 72 LYS B CA 1
ATOM 2038 C C . LYS B 1 72 ? 6.375 -26.172 -7.465 1 95.5 72 LYS B C 1
ATOM 2040 O O . LYS B 1 72 ? 5.527 -26.5 -6.629 1 95.5 72 LYS B O 1
ATOM 2045 N N . ASN B 1 73 ? 7.699 -26.234 -7.098 1 97.69 73 ASN B N 1
ATOM 2046 C CA . ASN B 1 73 ? 8.195 -26.734 -5.82 1 97.69 73 ASN B CA 1
ATOM 2047 C C . ASN B 1 73 ? 8.305 -25.625 -4.781 1 97.69 73 ASN B C 1
ATOM 2049 O O . ASN B 1 73 ? 8.664 -25.875 -3.631 1 97.69 73 ASN B O 1
ATOM 2053 N N . LYS B 1 74 ? 8.039 -24.391 -5.172 1 98.5 74 LYS B N 1
ATOM 2054 C CA . LYS B 1 74 ? 8.078 -23.266 -4.242 1 98.5 74 LYS B CA 1
ATOM 2055 C C . LYS B 1 74 ? 6.762 -23.141 -3.477 1 98.5 74 LYS B C 1
ATOM 2057 O O . LYS B 1 74 ? 5.703 -23.5 -3.99 1 98.5 74 LYS B O 1
ATOM 2062 N N . ASN B 1 75 ? 6.824 -22.734 -2.244 1 98.62 75 ASN B N 1
ATOM 2063 C CA . ASN B 1 75 ? 5.641 -22.422 -1.452 1 98.62 75 ASN B CA 1
ATOM 2064 C C . ASN B 1 75 ? 5.102 -21.031 -1.771 1 98.62 75 ASN B C 1
ATOM 2066 O O . ASN B 1 75 ? 5.512 -20.047 -1.151 1 98.62 75 ASN B O 1
ATOM 2070 N N . ILE B 1 76 ? 4.141 -20.953 -2.68 1 98.81 76 ILE B N 1
ATOM 2071 C CA . ILE B 1 76 ? 3.621 -19.672 -3.158 1 98.81 76 ILE B CA 1
ATOM 2072 C C . ILE B 1 76 ? 2.32 -19.344 -2.432 1 98.81 76 ILE B C 1
ATOM 2074 O O . ILE B 1 76 ? 1.457 -20.203 -2.262 1 98.81 76 ILE B O 1
ATOM 2078 N N . PHE B 1 77 ? 2.207 -18.125 -1.956 1 98.94 77 PHE B N 1
ATOM 2079 C CA . PHE B 1 77 ? 0.947 -17.578 -1.459 1 98.94 77 PHE B CA 1
ATOM 2080 C C . PHE B 1 77 ? 0.206 -16.828 -2.559 1 98.94 77 PHE B C 1
ATOM 2082 O O . PHE B 1 77 ? 0.828 -16.297 -3.484 1 98.94 77 PHE B O 1
ATOM 2089 N N . TYR B 1 78 ? -1.086 -16.812 -2.469 1 98.94 78 TYR B N 1
ATOM 2090 C CA . TYR B 1 78 ? -1.942 -16.234 -3.49 1 98.94 78 TYR B CA 1
ATOM 2091 C C . TYR B 1 78 ? -2.883 -15.195 -2.885 1 98.94 78 TYR B C 1
ATOM 2093 O O . TYR B 1 78 ? -3.625 -15.5 -1.945 1 98.94 78 TYR B O 1
ATOM 2101 N N . LEU B 1 79 ? -2.867 -14.023 -3.406 1 98.81 79 LEU B N 1
ATOM 2102 C CA . LEU B 1 79 ? -3.789 -13 -2.926 1 98.81 79 LEU B CA 1
ATOM 2103 C C . LEU B 1 79 ? -5.109 -13.062 -3.684 1 98.81 79 LEU B C 1
ATOM 2105 O O . LEU B 1 79 ? -5.125 -13.07 -4.918 1 98.81 79 LEU B O 1
ATOM 2109 N N . THR B 1 80 ? -6.184 -13.102 -2.979 1 98.5 80 THR B N 1
ATOM 2110 C CA . THR B 1 80 ? -7.531 -13.172 -3.531 1 98.5 80 THR B CA 1
ATOM 2111 C C . THR B 1 80 ? -8.562 -12.688 -2.518 1 98.5 80 THR B C 1
ATOM 2113 O O . THR B 1 80 ? -8.367 -12.828 -1.309 1 98.5 80 THR B O 1
ATOM 2116 N N . ARG B 1 81 ? -9.625 -12.094 -3.008 1 97.06 81 ARG B N 1
ATOM 2117 C CA . ARG B 1 81 ? -10.672 -11.617 -2.104 1 97.06 81 ARG B CA 1
ATOM 2118 C C . ARG B 1 81 ? -11.383 -12.781 -1.426 1 97.06 81 ARG B C 1
ATOM 2120 O O . ARG B 1 81 ? -12.148 -12.586 -0.48 1 97.06 81 ARG B O 1
AT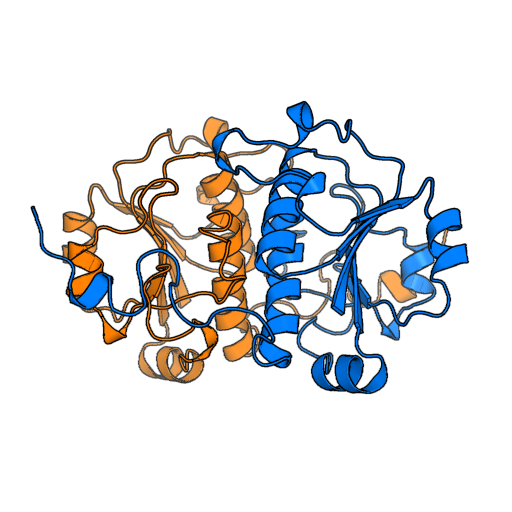OM 2127 N N . TYR B 1 82 ? -10.984 -14.031 -1.805 1 97.56 82 TYR B N 1
ATOM 2128 C CA . TYR B 1 82 ? -11.742 -15.195 -1.341 1 97.56 82 TYR B CA 1
ATOM 2129 C C . TYR B 1 82 ? -10.945 -15.977 -0.3 1 97.56 82 TYR B C 1
ATOM 2131 O O . TYR B 1 82 ? -11.375 -17.047 0.135 1 97.56 82 TYR B O 1
ATOM 2139 N N . GLY B 1 83 ? -9.789 -15.5 0.015 1 97.81 83 GLY B N 1
ATOM 2140 C CA . GLY B 1 83 ? -9 -16.188 1.028 1 97.81 83 GLY B CA 1
ATOM 2141 C C . GLY B 1 83 ? -9.703 -16.266 2.373 1 97.81 83 GLY B C 1
ATOM 2142 O O . GLY B 1 83 ? -10.438 -15.352 2.75 1 97.81 83 GLY B O 1
ATOM 2143 N N . LEU B 1 84 ? -9.383 -17.266 3.131 1 97.38 84 LEU B N 1
ATOM 2144 C CA . LEU B 1 84 ? -10 -17.469 4.438 1 97.38 84 LEU B CA 1
ATOM 2145 C C . LEU B 1 84 ? -9.055 -17.047 5.559 1 97.38 84 LEU B C 1
ATOM 2147 O O . LEU B 1 84 ? -9.43 -17.078 6.73 1 97.38 84 LEU B O 1
ATOM 2151 N N . LYS B 1 85 ? -7.84 -16.703 5.148 1 97.75 85 LYS B N 1
ATOM 2152 C CA . LYS B 1 85 ? -6.863 -16.094 6.051 1 97.75 85 LYS B CA 1
ATOM 2153 C C . LYS B 1 85 ? -6.426 -14.727 5.555 1 97.75 85 LYS B C 1
ATOM 2155 O O . LYS B 1 85 ? -6.387 -14.477 4.348 1 97.75 85 LYS B O 1
ATOM 2160 N N . THR B 1 86 ? -6.188 -13.875 6.516 1 98.56 86 THR B N 1
ATOM 2161 C CA . THR B 1 86 ? -5.656 -12.57 6.121 1 98.56 86 THR B CA 1
ATOM 2162 C C . THR B 1 86 ? -4.164 -12.664 5.82 1 98.56 86 THR B C 1
ATOM 2164 O O . THR B 1 86 ? -3.494 -13.602 6.262 1 98.56 86 THR B O 1
ATOM 2167 N N . TYR B 1 87 ? -3.682 -11.695 5.121 1 98.81 87 TYR B N 1
ATOM 2168 C CA . TYR B 1 87 ? -2.271 -11.641 4.75 1 98.81 87 TYR B CA 1
ATOM 2169 C C . TYR B 1 87 ? -1.392 -11.469 5.984 1 98.81 87 TYR B C 1
ATOM 2171 O O . TYR B 1 87 ? -0.195 -11.766 5.945 1 98.81 87 TYR B O 1
ATOM 2179 N N . THR B 1 88 ? -1.977 -11.055 7.074 1 98.69 88 THR B N 1
ATOM 2180 C CA . THR B 1 88 ? -1.19 -10.828 8.281 1 98.69 88 THR B CA 1
ATOM 2181 C C . THR B 1 88 ? -1.205 -12.07 9.172 1 98.69 88 THR B C 1
ATOM 2183 O O . THR B 1 88 ? -0.494 -12.125 10.18 1 98.69 88 THR B O 1
ATOM 2186 N N . ASP B 1 89 ? -1.996 -13.055 8.805 1 98.31 89 ASP B N 1
ATOM 2187 C CA . ASP B 1 89 ? -2.092 -14.289 9.578 1 98.31 89 ASP B CA 1
ATOM 2188 C C . ASP B 1 89 ? -0.895 -15.195 9.305 1 98.31 89 ASP B C 1
ATOM 2190 O O . ASP B 1 89 ? -0.615 -16.109 10.078 1 98.31 89 ASP B O 1
ATOM 2194 N N . VAL B 1 90 ? -0.222 -15 8.211 1 98.62 90 VAL B N 1
ATOM 2195 C CA . VAL B 1 90 ? 0.889 -15.852 7.797 1 98.62 90 VAL B CA 1
ATOM 2196 C C . VAL B 1 90 ? 2.16 -15.438 8.531 1 98.62 90 VAL B C 1
ATOM 2198 O O . VAL B 1 90 ? 2.455 -14.25 8.656 1 98.62 90 VAL B O 1
ATOM 2201 N N . ASP B 1 91 ? 2.885 -16.391 9.07 1 98.81 91 ASP B N 1
ATOM 2202 C CA . ASP B 1 91 ? 4.211 -16.141 9.633 1 98.81 91 ASP B CA 1
ATOM 2203 C C . ASP B 1 91 ? 5.273 -16.125 8.539 1 98.81 91 ASP B C 1
ATOM 2205 O O . ASP B 1 91 ? 5.98 -17.125 8.336 1 98.81 91 ASP B O 1
ATOM 2209 N N . PHE B 1 92 ? 5.465 -15.008 7.887 1 98.81 92 PHE B N 1
ATOM 2210 C CA . PHE B 1 92 ? 6.402 -14.875 6.781 1 98.81 92 PHE B CA 1
ATOM 2211 C C . PHE B 1 92 ? 7.84 -14.969 7.277 1 98.81 92 PHE B C 1
ATOM 2213 O O . PHE B 1 92 ? 8.742 -15.344 6.523 1 98.81 92 PHE B O 1
ATOM 2220 N N . LYS B 1 93 ? 8.023 -14.594 8.516 1 98.75 93 LYS B N 1
ATOM 2221 C CA . LYS B 1 93 ? 9.359 -14.75 9.102 1 98.75 93 LYS B CA 1
ATOM 2222 C C . LYS B 1 93 ? 9.773 -16.219 9.141 1 98.75 93 LYS B C 1
ATOM 2224 O O . LYS B 1 93 ? 10.898 -16.562 8.773 1 98.75 93 LYS B O 1
ATOM 2229 N N . LYS B 1 94 ? 8.883 -17.047 9.594 1 98.75 94 LYS B N 1
ATOM 2230 C CA . LYS B 1 94 ? 9.148 -18.484 9.609 1 98.75 94 LYS B CA 1
ATOM 2231 C C . LYS B 1 94 ? 9.359 -19.016 8.195 1 98.75 94 LYS B C 1
ATOM 2233 O O . LYS B 1 94 ? 10.266 -19.812 7.957 1 98.75 94 LYS B O 1
ATOM 2238 N N . GLU B 1 95 ? 8.5 -18.578 7.258 1 98.69 95 GLU B N 1
ATOM 2239 C CA . GLU B 1 95 ? 8.633 -18.969 5.859 1 98.69 95 GLU B CA 1
ATOM 2240 C C . GLU B 1 95 ? 10.016 -18.625 5.316 1 98.69 95 GLU B C 1
ATOM 2242 O O . GLU B 1 95 ? 10.672 -19.453 4.688 1 98.69 95 GLU B O 1
ATOM 2247 N N . TYR B 1 96 ? 10.445 -17.453 5.648 1 98.75 96 TYR B N 1
ATOM 2248 C CA . TYR B 1 96 ? 11.734 -16.984 5.16 1 98.75 96 TYR B CA 1
ATOM 2249 C C . TYR B 1 96 ? 12.875 -17.75 5.816 1 98.75 96 TYR B C 1
ATOM 2251 O O . TYR B 1 96 ? 13.891 -18.031 5.168 1 98.75 96 TYR B O 1
ATOM 2259 N N . LYS B 1 97 ? 12.727 -17.984 7.078 1 98.25 97 LYS B N 1
ATOM 2260 C CA . LYS B 1 97 ? 13.766 -18.734 7.777 1 98.25 97 LYS B CA 1
ATOM 2261 C C . LYS B 1 97 ? 13.945 -20.125 7.164 1 98.25 97 LYS B C 1
ATOM 2263 O O . LYS B 1 97 ? 15.078 -20.609 7.031 1 98.25 97 LYS B O 1
ATOM 2268 N N . LYS B 1 98 ? 12.898 -20.703 6.781 1 98.31 98 LYS B N 1
ATOM 2269 C CA . LYS B 1 98 ? 12.906 -22.062 6.262 1 98.31 98 LYS B CA 1
ATOM 2270 C C . LYS B 1 98 ? 13.406 -22.109 4.82 1 98.31 98 LYS B C 1
ATOM 2272 O O . LYS B 1 98 ? 14.25 -22.938 4.469 1 98.31 98 LYS B O 1
ATOM 2277 N N . ASN B 1 99 ? 12.992 -21.156 4.008 1 98.19 99 ASN B N 1
ATOM 2278 C CA . ASN B 1 99 ? 13.188 -21.281 2.57 1 98.19 99 ASN B CA 1
ATOM 2279 C C . ASN B 1 99 ? 14.125 -20.203 2.033 1 98.19 99 ASN B C 1
ATOM 2281 O O . ASN B 1 99 ? 14.547 -20.266 0.878 1 98.19 99 ASN B O 1
ATOM 2285 N N . LYS B 1 100 ? 14.375 -19.172 2.885 1 98 100 LYS B N 1
ATOM 2286 C CA . LYS B 1 100 ? 15.211 -18.016 2.537 1 98 100 LYS B CA 1
ATOM 2287 C C . LYS B 1 100 ? 14.562 -17.172 1.447 1 98 100 LYS B C 1
ATOM 2289 O O . LYS B 1 100 ? 15.211 -16.312 0.857 1 98 100 LYS B O 1
ATOM 2294 N N . GLU B 1 101 ? 13.328 -17.469 1.117 1 98.38 101 GLU B N 1
ATOM 2295 C CA . GLU B 1 101 ? 12.531 -16.719 0.154 1 98.38 101 GLU B CA 1
ATOM 2296 C C . GLU B 1 101 ? 11.055 -16.703 0.541 1 98.38 101 GLU B C 1
ATOM 2298 O O . GLU B 1 101 ? 10.602 -17.547 1.31 1 98.38 101 GLU B O 1
ATOM 2303 N N . VAL B 1 102 ? 10.336 -15.773 0.098 1 98.88 102 VAL B N 1
ATOM 2304 C CA . VAL B 1 102 ? 8.883 -15.656 0.187 1 98.88 102 VAL B CA 1
ATOM 2305 C C . VAL B 1 102 ? 8.297 -15.367 -1.194 1 98.88 102 VAL B C 1
ATOM 2307 O O . VAL B 1 102 ? 8.836 -14.547 -1.939 1 98.88 102 VAL B O 1
ATOM 2310 N N . TRP B 1 103 ? 7.262 -16.141 -1.6 1 98.94 103 TRP B N 1
ATOM 2311 C CA . TRP B 1 103 ? 6.609 -16 -2.895 1 98.94 103 TRP B CA 1
ATOM 2312 C C . TRP B 1 103 ? 5.148 -15.586 -2.725 1 98.94 103 TRP B C 1
ATOM 2314 O O . TRP B 1 103 ? 4.406 -16.219 -1.961 1 98.94 103 TRP B O 1
ATOM 2324 N N . ILE B 1 104 ? 4.738 -14.594 -3.402 1 98.94 104 ILE B N 1
ATOM 2325 C CA . ILE B 1 104 ? 3.342 -14.172 -3.361 1 98.94 104 ILE B CA 1
ATOM 2326 C C . ILE B 1 104 ? 2.881 -13.773 -4.762 1 98.94 104 ILE B C 1
ATOM 2328 O O . ILE B 1 104 ? 3.586 -13.055 -5.469 1 98.94 104 ILE B O 1
ATOM 2332 N N . MET B 1 105 ? 1.708 -14.227 -5.172 1 98.94 105 MET B N 1
ATOM 2333 C CA . MET B 1 105 ? 1.146 -13.984 -6.496 1 98.94 105 MET B CA 1
ATOM 2334 C C . MET B 1 105 ? -0.073 -13.07 -6.414 1 98.94 105 MET B C 1
ATOM 2336 O O . MET B 1 105 ? -0.908 -13.219 -5.52 1 98.94 105 MET B O 1
ATOM 2340 N N . PHE B 1 106 ? -0.164 -12.203 -7.375 1 98.94 106 PHE B N 1
ATOM 2341 C CA . PHE B 1 106 ? -1.271 -11.266 -7.555 1 98.94 106 PHE B CA 1
ATOM 2342 C C . PHE B 1 106 ? -1.901 -11.438 -8.93 1 98.94 106 PHE B C 1
ATOM 2344 O O . PHE B 1 106 ? -1.198 -11.664 -9.922 1 98.94 106 PHE B O 1
ATOM 2351 N N . GLY B 1 107 ? -3.176 -11.234 -9.031 1 98.44 107 GLY B N 1
ATOM 2352 C CA . GLY B 1 107 ? -3.904 -11.594 -10.242 1 98.44 107 GLY B CA 1
ATOM 2353 C C . GLY B 1 107 ? -4.223 -10.406 -11.125 1 98.44 107 GLY B C 1
ATOM 2354 O O . GLY B 1 107 ? -3.895 -9.266 -10.781 1 98.44 107 GLY B O 1
ATOM 2355 N N . LYS B 1 108 ? -4.957 -10.766 -12.195 1 96.75 108 LYS B N 1
ATOM 2356 C CA . LYS B 1 108 ? -5.465 -9.773 -13.141 1 96.75 108 LYS B CA 1
ATOM 2357 C C . LYS B 1 108 ? -6.309 -8.719 -12.43 1 96.75 108 LYS B C 1
ATOM 2359 O O . LYS B 1 108 ? -7.016 -9.023 -11.469 1 96.75 108 LYS B O 1
ATOM 2364 N N . GLU B 1 109 ? -6.215 -7.48 -13.008 1 96.19 109 GLU B N 1
ATOM 2365 C CA . GLU B 1 109 ? -7.02 -6.398 -12.445 1 96.19 109 GLU B CA 1
ATOM 2366 C C . GLU B 1 109 ? -8.508 -6.691 -12.578 1 96.19 109 GLU B C 1
ATOM 2368 O O . GLU B 1 109 ? -9.297 -6.359 -11.695 1 96.19 109 GLU B O 1
ATOM 2373 N N . SER B 1 110 ? -8.922 -7.402 -13.625 1 94.75 110 SER B N 1
ATOM 2374 C CA . SER B 1 110 ? -10.328 -7.621 -13.93 1 94.75 110 SER B CA 1
ATOM 2375 C C . SER B 1 110 ? -10.875 -8.828 -13.172 1 94.75 110 SER B C 1
ATOM 2377 O O . SER B 1 110 ? -11.883 -8.719 -12.461 1 94.75 110 SER B O 1
ATOM 2379 N N . THR B 1 111 ? -10.094 -9.984 -13.219 1 95.19 111 THR B N 1
ATOM 2380 C CA . THR B 1 111 ? -10.719 -11.227 -12.781 1 95.19 111 THR B CA 1
ATOM 2381 C C . THR B 1 111 ? -9.891 -11.891 -11.695 1 95.19 111 THR B C 1
ATOM 2383 O O . THR B 1 111 ? -10.289 -12.914 -11.133 1 95.19 111 THR B O 1
ATOM 2386 N N . GLY B 1 112 ? -8.75 -11.305 -11.352 1 97.38 112 GLY B N 1
ATOM 2387 C CA . GLY B 1 112 ? -7.887 -11.938 -10.375 1 97.38 112 GLY B CA 1
ATOM 2388 C C . GLY B 1 112 ? -7.18 -13.172 -10.906 1 97.38 112 GLY B C 1
ATOM 2389 O O . GLY B 1 112 ? -6.941 -13.281 -12.109 1 97.38 112 GLY B O 1
ATOM 2390 N N . ILE B 1 113 ? -6.754 -13.984 -10.008 1 98.44 113 ILE B N 1
ATOM 2391 C CA . ILE B 1 113 ? -6.094 -15.242 -10.352 1 98.44 113 ILE B CA 1
ATOM 2392 C C . ILE B 1 113 ? -7.137 -16.297 -10.727 1 98.44 113 ILE B C 1
ATOM 2394 O O . ILE B 1 113 ? -8.227 -16.328 -10.148 1 98.44 113 ILE B O 1
ATOM 2398 N N . ASP B 1 114 ? -6.773 -17.125 -11.672 1 97.75 114 ASP B N 1
ATOM 2399 C CA . ASP B 1 114 ? -7.695 -18.188 -12.086 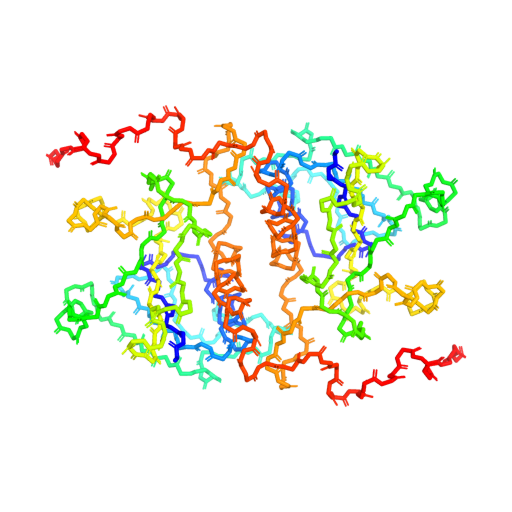1 97.75 114 ASP B CA 1
ATOM 2400 C C . ASP B 1 114 ? -8.148 -19.016 -10.891 1 97.75 114 ASP B C 1
ATOM 2402 O O . ASP B 1 114 ? -7.328 -19.469 -10.094 1 97.75 114 ASP B O 1
ATOM 2406 N N . LYS B 1 115 ? -9.469 -19.281 -10.844 1 97.44 115 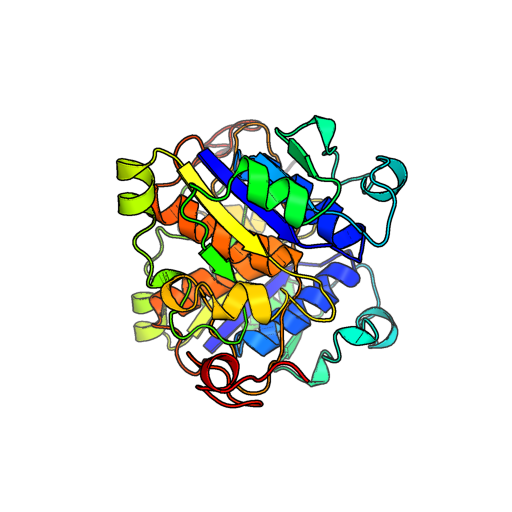LYS B N 1
ATOM 2407 C CA . LYS B 1 115 ? -10.055 -19.984 -9.703 1 97.44 115 LYS B CA 1
ATOM 2408 C C . LYS B 1 115 ? -9.484 -21.391 -9.578 1 97.44 115 LYS B C 1
ATOM 2410 O O . LYS B 1 115 ? -9.344 -21.906 -8.469 1 97.44 115 LYS B O 1
ATOM 2415 N N . GLU B 1 116 ? -9.156 -21.984 -10.68 1 97.06 116 GLU B N 1
ATOM 2416 C CA . GLU B 1 116 ? -8.57 -23.328 -10.648 1 97.06 116 GLU B CA 1
ATOM 2417 C C . GLU B 1 116 ? -7.246 -23.328 -9.898 1 97.06 116 GLU B C 1
ATOM 2419 O O . GLU B 1 116 ? -6.953 -24.266 -9.156 1 97.06 116 GLU B O 1
ATOM 2424 N N . ILE B 1 117 ? -6.434 -22.312 -10.102 1 97.88 117 ILE B N 1
ATOM 2425 C CA . ILE B 1 117 ? -5.16 -22.172 -9.406 1 97.88 117 ILE B CA 1
ATOM 2426 C C . ILE B 1 117 ? -5.41 -22 -7.906 1 97.88 117 ILE B C 1
ATOM 2428 O O . ILE B 1 117 ? -4.793 -22.672 -7.082 1 97.88 117 ILE B O 1
ATOM 2432 N N . LEU B 1 118 ? -6.344 -21.141 -7.559 1 98.31 118 LEU B N 1
ATOM 2433 C CA . LEU B 1 118 ? -6.652 -20.828 -6.164 1 98.31 118 LEU B CA 1
ATOM 2434 C C . LEU B 1 118 ? -7.199 -22.062 -5.445 1 98.31 118 LEU B C 1
ATOM 2436 O O . LEU B 1 118 ? -6.793 -22.359 -4.316 1 98.31 118 LEU B O 1
ATOM 2440 N N . GLN B 1 119 ? -8.055 -22.734 -6.109 1 96.62 119 GLN B N 1
ATOM 2441 C CA . GLN B 1 119 ? -8.727 -23.875 -5.492 1 96.62 119 GLN B CA 1
ATOM 2442 C C . GLN B 1 119 ? -7.734 -24.984 -5.141 1 96.62 119 GLN B C 1
ATOM 2444 O O . GLN B 1 119 ? -7.926 -25.703 -4.16 1 96.62 119 GLN B O 1
ATOM 2449 N N . THR B 1 120 ? -6.73 -25.109 -5.891 1 94.94 120 THR B N 1
ATOM 2450 C CA . THR B 1 120 ? -5.738 -26.156 -5.652 1 94.94 120 THR B CA 1
ATOM 2451 C C . THR B 1 120 ? -4.762 -25.719 -4.559 1 94.94 120 THR B C 1
ATOM 2453 O O . THR B 1 120 ? -3.92 -26.516 -4.129 1 94.94 120 THR B O 1
ATOM 2456 N N . HIS B 1 121 ? -4.859 -24.469 -4.059 1 97.31 121 HIS B N 1
ATOM 2457 C CA . HIS B 1 121 ? -3.949 -23.938 -3.055 1 97.31 121 HIS B CA 1
ATOM 2458 C C . HIS B 1 121 ? -4.711 -23.188 -1.964 1 97.31 121 HIS B C 1
ATOM 2460 O O . HIS B 1 121 ? -4.297 -22.109 -1.541 1 97.31 121 HIS B O 1
ATOM 2466 N N . LEU B 1 122 ? -5.82 -23.703 -1.54 1 97.44 122 LEU B N 1
ATOM 2467 C CA . LEU B 1 122 ? -6.758 -23.031 -0.649 1 97.44 122 LEU B CA 1
ATOM 2468 C C . LEU B 1 122 ? -6.059 -22.547 0.613 1 97.44 122 LEU B C 1
ATOM 2470 O O . LEU B 1 122 ? -6.266 -21.406 1.048 1 97.44 122 LEU B O 1
ATOM 2474 N N . GLU B 1 123 ? -5.195 -23.312 1.142 1 97.62 123 GLU B N 1
ATOM 2475 C CA . GLU B 1 123 ? -4.555 -23 2.416 1 97.62 123 GLU B CA 1
ATOM 2476 C C . GLU B 1 123 ? -3.586 -21.828 2.275 1 97.62 123 GLU B C 1
ATOM 2478 O O . GLU B 1 123 ? -3.217 -21.203 3.27 1 97.62 123 GLU B O 1
ATOM 2483 N N . ASN B 1 124 ? -3.16 -21.531 1.041 1 98.56 124 ASN B N 1
ATOM 2484 C CA . ASN B 1 124 ? -2.197 -20.469 0.792 1 98.56 124 ASN B CA 1
ATOM 2485 C C . ASN B 1 124 ? -2.879 -19.219 0.241 1 98.56 124 ASN B C 1
ATOM 2487 O O . ASN B 1 124 ? -2.209 -18.25 -0.108 1 98.56 124 ASN B O 1
ATOM 2491 N N . CYS B 1 125 ? -4.211 -19.219 0.18 1 98.75 125 CYS B N 1
ATOM 2492 C CA . CYS B 1 125 ? -4.941 -18.047 -0.295 1 98.75 125 CYS B CA 1
ATOM 2493 C C . CYS B 1 125 ? -5.125 -17.031 0.822 1 98.75 125 CYS B C 1
ATOM 2495 O O . CYS B 1 125 ? -5.633 -17.375 1.896 1 98.75 125 CYS B O 1
ATOM 2497 N N . LEU B 1 126 ? -4.73 -15.812 0.543 1 98.81 126 LEU B N 1
ATOM 2498 C CA . LEU B 1 126 ? -4.742 -14.75 1.543 1 98.81 126 LEU B CA 1
ATOM 2499 C C . LEU B 1 126 ? -5.641 -13.594 1.101 1 98.81 126 LEU B C 1
ATOM 2501 O O . LEU B 1 126 ? -5.73 -13.297 -0.093 1 98.81 126 LEU B O 1
ATOM 2505 N N . ARG B 1 127 ? -6.223 -12.953 2.025 1 98.69 127 ARG B N 1
ATOM 2506 C CA . ARG B 1 127 ? -7.125 -11.836 1.771 1 98.69 127 ARG B CA 1
ATOM 2507 C C . ARG B 1 127 ? -6.672 -10.586 2.52 1 98.69 127 ARG B C 1
ATOM 2509 O O . ARG B 1 127 ? -6.141 -10.68 3.629 1 98.69 127 ARG B O 1
ATOM 2516 N N . ILE B 1 128 ? -6.852 -9.469 1.955 1 98.88 128 ILE B N 1
ATOM 2517 C CA . ILE B 1 128 ? -6.766 -8.18 2.639 1 98.88 128 ILE B CA 1
ATOM 2518 C C . ILE B 1 128 ? -8.148 -7.773 3.146 1 98.88 128 ILE B C 1
ATOM 2520 O O . ILE B 1 128 ? -9.07 -7.582 2.355 1 98.88 128 ILE B O 1
ATOM 2524 N N . PRO B 1 129 ? -8.32 -7.633 4.426 1 98.81 129 PRO B N 1
ATOM 2525 C CA . PRO B 1 129 ? -9.625 -7.203 4.934 1 98.81 129 PRO B CA 1
ATOM 2526 C C . PRO B 1 129 ? -10.016 -5.812 4.441 1 98.81 129 PRO B C 1
ATOM 2528 O O . PRO B 1 129 ? -9.172 -4.918 4.367 1 98.81 129 PRO B O 1
ATOM 2531 N N . MET B 1 130 ? -11.234 -5.629 4.09 1 98.44 130 MET B N 1
ATOM 2532 C CA . MET B 1 130 ? -11.789 -4.352 3.631 1 98.44 130 MET B CA 1
ATOM 2533 C C . MET B 1 130 ? -13.227 -4.188 4.09 1 98.44 130 MET B C 1
ATOM 2535 O O . MET B 1 130 ? -13.844 -5.133 4.59 1 98.44 130 MET B O 1
ATOM 2539 N N . MET B 1 131 ? -13.773 -2.969 3.93 1 98.06 131 MET B N 1
ATOM 2540 C CA . MET B 1 131 ? -15.203 -2.777 4.125 1 98.06 131 MET B CA 1
ATOM 2541 C C . MET B 1 131 ? -16 -3.76 3.275 1 98.06 131 MET B C 1
ATOM 2543 O O . MET B 1 131 ? -15.648 -4.031 2.127 1 98.06 131 MET B O 1
ATOM 2547 N N . SER B 1 132 ? -17.094 -4.223 3.785 1 97.19 132 SER B N 1
ATOM 2548 C CA . SER B 1 132 ? -17.844 -5.301 3.164 1 97.19 132 SER B CA 1
ATOM 2549 C C . SER B 1 132 ? -18.375 -4.891 1.792 1 97.19 132 SER B C 1
ATOM 2551 O O . SER B 1 132 ? -18.562 -5.734 0.912 1 97.19 132 SER B O 1
ATOM 2553 N N . GLU B 1 133 ? -18.547 -3.59 1.571 1 95.06 133 GLU B N 1
ATOM 2554 C CA . GLU B 1 133 ? -19.109 -3.088 0.318 1 95.06 133 GLU B CA 1
ATOM 2555 C C . GLU B 1 133 ? -18.031 -3.008 -0.768 1 95.06 133 GLU B C 1
ATOM 2557 O O . GLU B 1 133 ? -18.359 -2.844 -1.948 1 95.06 133 GLU B O 1
ATOM 2562 N N . MET B 1 134 ? -16.844 -3.172 -0.366 1 94.31 134 MET B N 1
ATOM 2563 C CA . MET B 1 134 ? -15.742 -3.014 -1.32 1 94.31 134 MET B CA 1
ATOM 2564 C C . MET B 1 134 ? -15.445 -4.328 -2.031 1 94.31 134 MET B C 1
ATOM 2566 O O . MET B 1 134 ? -15.352 -5.379 -1.391 1 94.31 134 MET B O 1
ATOM 2570 N N . ARG B 1 135 ? -15.195 -4.242 -3.258 1 89.31 135 ARG B N 1
ATOM 2571 C CA . ARG B 1 135 ? -14.867 -5.434 -4.039 1 89.31 135 ARG B CA 1
ATOM 2572 C C . ARG B 1 135 ? -13.359 -5.625 -4.141 1 89.31 135 ARG B C 1
ATOM 2574 O O . ARG B 1 135 ? -12.867 -6.754 -4.07 1 89.31 135 ARG B O 1
ATOM 2581 N N . SER B 1 136 ? -12.75 -4.523 -4.434 1 93.56 136 SER B N 1
ATOM 2582 C CA . SER B 1 136 ? -11.305 -4.613 -4.637 1 93.56 136 SER B CA 1
ATOM 2583 C C . SER B 1 136 ? -10.641 -3.246 -4.496 1 93.56 136 SER B C 1
ATOM 2585 O O . SER B 1 136 ? -11.32 -2.217 -4.508 1 93.56 136 SER B O 1
ATOM 2587 N N . ILE B 1 137 ? -9.305 -3.314 -4.277 1 96.12 137 ILE B N 1
ATOM 2588 C CA . ILE B 1 137 ? -8.469 -2.121 -4.371 1 96.12 137 ILE B CA 1
ATOM 2589 C C . ILE B 1 137 ? -7.477 -2.273 -5.52 1 96.12 137 ILE B C 1
ATOM 2591 O O . ILE B 1 137 ? -7.445 -3.311 -6.188 1 96.12 137 ILE B O 1
ATOM 2595 N N . ASN B 1 138 ? -6.793 -1.207 -5.844 1 96.56 138 ASN B N 1
ATOM 2596 C CA . ASN B 1 138 ? -5.848 -1.147 -6.953 1 96.56 138 ASN B CA 1
ATOM 2597 C C . ASN B 1 138 ? -4.758 -2.207 -6.82 1 96.56 138 ASN B C 1
ATOM 2599 O O . ASN B 1 138 ? -4.238 -2.438 -5.723 1 96.56 138 ASN B O 1
ATOM 2603 N N . LEU B 1 139 ? -4.402 -2.812 -7.918 1 98.19 139 LEU B N 1
ATOM 2604 C CA . LEU B 1 139 ? -3.445 -3.914 -7.934 1 98.19 139 LEU B CA 1
ATOM 2605 C C . LEU B 1 139 ? -2.107 -3.479 -7.344 1 98.19 139 LEU B C 1
ATOM 2607 O O . LEU B 1 139 ? -1.524 -4.195 -6.523 1 98.19 139 LEU B O 1
ATOM 2611 N N . ALA B 1 140 ? -1.595 -2.328 -7.738 1 98.12 140 ALA B N 1
ATOM 2612 C CA . ALA B 1 140 ? -0.306 -1.863 -7.23 1 98.12 140 ALA B CA 1
ATOM 2613 C C . ALA B 1 140 ? -0.367 -1.616 -5.727 1 98.12 140 ALA B C 1
ATOM 2615 O O . ALA B 1 140 ? 0.603 -1.873 -5.008 1 98.12 140 ALA B O 1
ATOM 2616 N N . ASN B 1 141 ? -1.507 -1.125 -5.238 1 98.62 141 ASN B N 1
ATOM 2617 C CA . ASN B 1 141 ? -1.7 -0.967 -3.801 1 98.62 141 ASN B CA 1
ATOM 2618 C C . ASN B 1 141 ? -1.641 -2.309 -3.076 1 98.62 141 ASN B C 1
ATOM 2620 O O . ASN B 1 141 ? -1.042 -2.414 -2.004 1 98.62 141 ASN B O 1
ATOM 2624 N N . THR B 1 142 ? -2.242 -3.297 -3.691 1 98.81 142 THR B N 1
ATOM 2625 C CA . THR B 1 142 ? -2.26 -4.625 -3.086 1 98.81 142 THR B CA 1
ATOM 2626 C C . THR B 1 142 ? -0.843 -5.172 -2.938 1 98.81 142 THR B C 1
ATOM 2628 O O . THR B 1 142 ? -0.477 -5.684 -1.878 1 98.81 142 THR B O 1
ATOM 2631 N N . VAL B 1 143 ? -0.061 -4.992 -3.977 1 98.94 143 VAL B N 1
ATOM 2632 C CA . VAL B 1 143 ? 1.324 -5.449 -3.953 1 98.94 143 VAL B CA 1
ATOM 2633 C C . VAL B 1 143 ? 2.096 -4.711 -2.863 1 98.94 143 VAL B C 1
ATOM 2635 O O . VAL B 1 143 ? 2.854 -5.324 -2.107 1 98.94 143 VAL B O 1
ATOM 2638 N N . ALA B 1 144 ? 1.886 -3.438 -2.76 1 98.94 144 ALA B N 1
ATOM 2639 C CA . ALA B 1 144 ? 2.586 -2.617 -1.772 1 98.94 144 ALA B CA 1
ATOM 2640 C C . ALA B 1 144 ? 2.207 -3.027 -0.352 1 98.94 144 ALA B C 1
ATOM 2642 O O . ALA B 1 144 ? 3.078 -3.199 0.504 1 98.94 144 ALA B O 1
ATOM 2643 N N . ILE B 1 145 ? 0.91 -3.232 -0.09 1 98.94 145 ILE B N 1
ATOM 2644 C CA . ILE B 1 145 ? 0.406 -3.604 1.228 1 98.94 145 ILE B CA 1
ATOM 2645 C C . ILE B 1 145 ? 1.063 -4.906 1.684 1 98.94 145 ILE B C 1
ATOM 2647 O O . ILE B 1 145 ? 1.678 -4.957 2.752 1 98.94 145 ILE B O 1
ATOM 2651 N N . VAL B 1 146 ? 1.016 -5.891 0.877 1 98.94 146 VAL B N 1
ATOM 2652 C CA . VAL B 1 146 ? 1.471 -7.219 1.277 1 98.94 146 VAL B CA 1
ATOM 2653 C C . VAL B 1 146 ? 2.998 -7.262 1.284 1 98.94 146 VAL B C 1
ATOM 2655 O O . VAL B 1 146 ? 3.604 -7.867 2.172 1 98.94 146 VAL B O 1
ATOM 2658 N N . GLY B 1 147 ? 3.627 -6.645 0.293 1 98.94 147 GLY B N 1
ATOM 2659 C CA . GLY B 1 147 ? 5.078 -6.578 0.272 1 98.94 147 GLY B CA 1
ATOM 2660 C C . GLY B 1 147 ? 5.668 -5.973 1.532 1 98.94 147 GLY B C 1
ATOM 2661 O O . GLY B 1 147 ? 6.594 -6.535 2.123 1 98.94 147 GLY B O 1
ATOM 2662 N N . PHE B 1 148 ? 5.129 -4.914 2.006 1 98.94 148 PHE B N 1
ATOM 2663 C CA . PHE B 1 148 ? 5.691 -4.227 3.162 1 98.94 148 PHE B CA 1
ATOM 2664 C C . PHE B 1 148 ? 5.297 -4.93 4.453 1 98.94 148 PHE B C 1
ATOM 2666 O O . PHE B 1 148 ? 5.996 -4.824 5.465 1 98.94 148 PHE B O 1
ATOM 2673 N N . GLU B 1 149 ? 4.121 -5.695 4.477 1 98.94 149 GLU B N 1
ATOM 2674 C CA . GLU B 1 149 ? 3.844 -6.586 5.602 1 98.94 149 GLU B CA 1
ATOM 2675 C C . GLU B 1 149 ? 4.914 -7.664 5.727 1 98.94 149 GLU B C 1
ATOM 2677 O O . GLU B 1 149 ? 5.395 -7.941 6.828 1 98.94 149 GLU B O 1
ATOM 2682 N N . ILE B 1 150 ? 5.266 -8.25 4.605 1 98.94 150 ILE B N 1
ATOM 2683 C CA . ILE B 1 150 ? 6.305 -9.273 4.617 1 98.94 150 ILE B CA 1
ATOM 2684 C C . ILE B 1 150 ? 7.609 -8.688 5.145 1 98.94 150 ILE B C 1
ATOM 2686 O O . ILE B 1 150 ? 8.242 -9.258 6.035 1 98.94 150 ILE B O 1
ATOM 2690 N N . MET B 1 151 ? 7.988 -7.52 4.66 1 98.88 151 MET B N 1
ATOM 2691 C CA . MET B 1 151 ? 9.242 -6.898 5.074 1 98.88 151 MET B CA 1
ATOM 2692 C C . MET B 1 151 ? 9.188 -6.48 6.539 1 98.88 151 MET B C 1
ATOM 2694 O O . MET B 1 151 ? 10.195 -6.535 7.246 1 98.88 151 MET B O 1
ATOM 2698 N N . ARG B 1 152 ? 8.023 -6.012 6.98 1 98.81 152 ARG B N 1
ATOM 2699 C CA . ARG B 1 152 ? 7.855 -5.707 8.398 1 98.81 152 ARG B CA 1
ATOM 2700 C C . ARG B 1 152 ? 8.156 -6.926 9.266 1 98.81 152 ARG B C 1
ATOM 2702 O O . ARG B 1 152 ? 8.891 -6.828 10.25 1 98.81 152 ARG B O 1
ATOM 2709 N N . GLN B 1 153 ? 7.602 -8.047 8.891 1 98.88 153 GLN B N 1
ATOM 2710 C CA . GLN B 1 153 ? 7.824 -9.273 9.656 1 98.88 153 GLN B CA 1
ATOM 2711 C C . GLN B 1 153 ? 9.297 -9.688 9.609 1 98.88 153 GLN B C 1
ATOM 2713 O O . GLN B 1 153 ? 9.797 -10.305 10.555 1 98.88 153 GLN B O 1
ATOM 2718 N N . LEU B 1 154 ? 9.961 -9.289 8.57 1 98.75 154 LEU B N 1
ATOM 2719 C CA . LEU B 1 154 ? 11.367 -9.625 8.414 1 98.75 154 LEU B CA 1
ATOM 2720 C C . LEU B 1 154 ? 12.258 -8.516 8.969 1 98.75 154 LEU B C 1
ATOM 2722 O O . LEU B 1 154 ? 13.43 -8.414 8.602 1 98.75 154 LEU B O 1
ATOM 2726 N N . ASP B 1 155 ? 11.68 -7.625 9.766 1 98.38 155 ASP B N 1
ATOM 2727 C CA . ASP B 1 155 ? 12.375 -6.512 10.398 1 98.38 155 ASP B CA 1
ATOM 2728 C C . ASP B 1 155 ? 13.047 -5.617 9.359 1 98.38 155 ASP B C 1
ATOM 2730 O O . ASP B 1 155 ? 14.164 -5.141 9.57 1 98.38 155 ASP B O 1
ATOM 2734 N N . PHE B 1 156 ? 12.383 -5.488 8.188 1 98.56 156 PHE B N 1
ATOM 2735 C CA . PHE B 1 156 ? 12.82 -4.633 7.086 1 98.56 156 PHE B CA 1
ATOM 2736 C C . PHE B 1 156 ? 14.25 -4.973 6.676 1 98.56 156 PHE B C 1
ATOM 2738 O O . PHE B 1 156 ? 15.047 -4.078 6.395 1 98.56 156 PHE B O 1
ATOM 2745 N N . LYS B 1 157 ? 14.492 -6.238 6.547 1 96.44 157 LYS B N 1
ATOM 2746 C CA . LYS B 1 157 ? 15.812 -6.738 6.168 1 96.44 157 LYS B CA 1
ATOM 2747 C C . LYS B 1 157 ? 16.297 -6.09 4.875 1 96.44 157 LYS B C 1
ATOM 2749 O O . LYS B 1 157 ? 15.562 -6.047 3.885 1 96.44 157 LYS B O 1
ATOM 2754 N N . GLU B 1 158 ? 17.531 -5.484 4.926 1 97.38 158 GLU B N 1
ATOM 2755 C CA . GLU B 1 158 ? 18.25 -4.887 3.811 1 97.38 158 GLU B CA 1
ATOM 2756 C C . GLU B 1 158 ? 17.672 -3.535 3.424 1 97.38 158 GLU B C 1
ATOM 2758 O O . GLU B 1 158 ? 18.125 -2.898 2.475 1 97.38 158 GLU B O 1
ATOM 2763 N N . LEU B 1 159 ? 16.562 -3.088 4.023 1 98.56 159 LEU B N 1
ATOM 2764 C CA . LEU B 1 159 ? 16 -1.77 3.771 1 98.56 159 LEU B CA 1
ATOM 2765 C C . LEU B 1 159 ? 16.531 -0.745 4.766 1 98.56 159 LEU B C 1
ATOM 2767 O O . LEU B 1 159 ? 16.828 -1.081 5.914 1 98.56 159 LEU B O 1
ATOM 2771 N N . SER B 1 160 ? 16.578 0.47 4.34 1 98.5 160 SER B N 1
ATOM 2772 C CA . SER B 1 160 ? 17.094 1.521 5.207 1 98.5 160 SER B CA 1
ATOM 2773 C C . SER B 1 160 ? 15.992 2.092 6.098 1 98.5 160 SER B C 1
ATOM 2775 O O . SER B 1 160 ? 14.93 2.488 5.609 1 98.5 160 SER B O 1
ATOM 2777 N N . LEU B 1 161 ? 16.312 2.207 7.355 1 97.94 161 LEU B N 1
ATOM 2778 C CA . LEU B 1 161 ? 15.359 2.732 8.328 1 97.94 161 LEU B CA 1
ATOM 2779 C C . LEU B 1 161 ? 15.391 4.258 8.352 1 97.94 161 LEU B C 1
ATOM 2781 O O . LEU B 1 161 ? 14.5 4.895 8.906 1 97.94 161 LEU B O 1
ATOM 2785 N N . TYR B 1 162 ? 16.453 4.82 7.715 1 97.38 162 TYR B N 1
ATOM 2786 C CA . TYR B 1 162 ? 16.625 6.27 7.684 1 97.38 162 TYR B CA 1
ATOM 2787 C C . TYR B 1 162 ? 16.953 6.746 6.27 1 97.38 162 TYR B C 1
ATOM 2789 O O . TYR B 1 162 ? 17.266 5.941 5.395 1 97.38 162 TYR B O 1
ATOM 2797 N N . GLU B 1 163 ? 16.703 8.031 6.059 1 96.94 163 GLU B N 1
ATOM 2798 C CA . GLU B 1 163 ? 17.078 8.625 4.781 1 96.94 163 GLU B CA 1
ATOM 2799 C C . GLU B 1 163 ? 18.594 8.578 4.57 1 96.94 163 GLU B C 1
ATOM 2801 O O . GLU B 1 163 ? 19.359 8.984 5.441 1 96.94 163 GLU B O 1
ATOM 2806 N N . VAL B 1 164 ? 18.984 8.109 3.391 1 96.06 164 VAL B N 1
ATOM 2807 C CA . VAL B 1 164 ? 20.406 7.883 3.156 1 96.06 164 VAL B CA 1
ATOM 2808 C C . VAL B 1 164 ? 20.953 8.945 2.205 1 96.06 164 VAL B C 1
ATOM 2810 O O . VAL B 1 164 ? 22.047 9.477 2.416 1 96.06 164 VAL B O 1
ATOM 2813 N N . GLN B 1 165 ? 20.266 9.297 1.248 1 94.31 165 GLN B N 1
ATOM 2814 C CA . GLN B 1 165 ? 20.75 10.164 0.181 1 94.31 165 GLN B CA 1
ATOM 2815 C C . GLN B 1 165 ? 21.016 11.578 0.699 1 94.31 165 GLN B C 1
ATOM 2817 O O . GLN B 1 165 ? 22.047 12.18 0.384 1 94.31 165 GLN B O 1
ATOM 2822 N N . LYS B 1 166 ? 20.094 12.109 1.533 1 94.81 166 LYS B N 1
ATOM 2823 C CA . LYS B 1 166 ? 20.25 13.445 2.102 1 94.81 166 LYS B CA 1
ATOM 2824 C C . LYS B 1 166 ? 20.828 13.383 3.512 1 94.81 166 LYS B C 1
ATOM 2826 O O . LYS B 1 166 ? 21.219 14.406 4.078 1 94.81 166 LYS B O 1
ATOM 2831 N N . GLY B 1 167 ? 20.797 12.109 4.074 1 95.81 167 GLY B N 1
ATOM 2832 C CA . GLY B 1 167 ? 21.328 11.898 5.418 1 95.81 167 GLY B CA 1
ATOM 2833 C C . GLY B 1 167 ? 20.234 11.766 6.465 1 95.81 167 GLY B C 1
ATOM 2834 O O . GLY B 1 167 ? 19.172 12.383 6.34 1 95.81 167 GLY B O 1
ATOM 2835 N N . LYS B 1 168 ? 20.594 11.102 7.566 1 95.75 168 LYS B N 1
ATOM 2836 C CA . LYS B 1 168 ? 19.672 10.75 8.641 1 95.75 168 LYS B CA 1
ATOM 2837 C C . LYS B 1 168 ? 19.141 11.992 9.336 1 95.75 168 LYS B C 1
ATOM 2839 O O . LYS B 1 168 ? 17.969 12.047 9.711 1 95.75 168 LYS B O 1
ATOM 2844 N N . ASP B 1 169 ? 19.906 13.047 9.445 1 96.19 169 ASP B N 1
ATOM 2845 C CA . ASP B 1 169 ? 19.578 14.203 10.273 1 96.19 169 ASP B CA 1
ATOM 2846 C C . ASP B 1 169 ? 19.094 15.367 9.414 1 96.19 169 ASP B C 1
ATOM 2848 O O . ASP B 1 169 ? 19.062 16.516 9.867 1 96.19 169 ASP B O 1
ATOM 2852 N N . PHE B 1 170 ? 18.734 15.125 8.172 1 95.94 170 PHE B N 1
ATOM 2853 C CA . PHE B 1 170 ? 18.406 16.172 7.215 1 95.94 170 PHE B CA 1
ATOM 2854 C C . PHE B 1 170 ? 17.344 17.094 7.781 1 95.94 170 PHE B C 1
ATOM 2856 O O . PHE B 1 170 ? 17.516 18.312 7.781 1 95.94 170 PHE B O 1
ATOM 2863 N N . LEU B 1 171 ? 16.234 16.547 8.273 1 95.56 171 LEU B N 1
ATOM 2864 C CA . LEU B 1 171 ? 15.109 17.344 8.75 1 95.56 171 LEU B CA 1
ATOM 2865 C C . LEU B 1 171 ? 15.516 18.172 9.969 1 95.56 171 LEU B C 1
ATOM 2867 O O . LEU B 1 171 ? 15.094 19.312 10.125 1 95.56 171 LEU B O 1
ATOM 2871 N N . ILE B 1 172 ? 16.344 17.594 10.828 1 95.12 172 ILE B N 1
ATOM 2872 C CA . ILE B 1 172 ? 16.781 18.266 12.047 1 95.12 172 ILE B CA 1
ATOM 2873 C C . ILE B 1 172 ? 17.656 19.469 11.695 1 95.12 172 ILE B C 1
ATOM 2875 O O . ILE B 1 172 ? 17.547 20.516 12.328 1 95.12 172 ILE B O 1
ATOM 2879 N N . LYS B 1 173 ? 18.406 19.344 10.664 1 94.69 173 LYS B N 1
ATOM 2880 C CA . LYS B 1 173 ? 19.391 20.359 10.312 1 94.69 173 LYS B CA 1
ATOM 2881 C C . LYS B 1 173 ? 18.844 21.328 9.273 1 94.69 173 LYS B C 1
ATOM 2883 O O . LYS B 1 173 ? 19.5 22.312 8.922 1 94.69 173 LYS B O 1
ATOM 2888 N N . TRP B 1 174 ? 17.672 21.016 8.758 1 93.25 174 TRP B N 1
ATOM 2889 C CA . TRP B 1 174 ? 17.109 21.797 7.676 1 93.25 174 TRP B CA 1
ATOM 2890 C C . TRP B 1 174 ? 16.875 23.25 8.117 1 93.25 174 TRP B C 1
ATOM 2892 O O . TRP B 1 174 ? 16.422 23.484 9.234 1 93.25 174 TRP B O 1
ATOM 2902 N N . LYS B 1 175 ? 17.234 24.281 7.32 1 91.31 175 LYS B N 1
ATOM 2903 C CA . LYS B 1 175 ? 17 25.703 7.539 1 91.31 175 LYS B CA 1
ATOM 2904 C C . LYS B 1 175 ? 16.25 26.312 6.363 1 91.31 175 LYS B C 1
ATOM 2906 O O . LYS B 1 175 ? 16.547 26.031 5.203 1 91.31 175 LYS B O 1
ATOM 2911 N N . LYS B 1 176 ? 15.242 27.047 6.828 1 85.19 176 LYS B N 1
ATOM 2912 C CA . LYS B 1 176 ? 14.477 27.734 5.793 1 85.19 176 LYS B CA 1
ATOM 2913 C C . LYS B 1 176 ? 15.344 28.734 5.043 1 85.19 176 LYS B C 1
ATOM 2915 O O . LYS B 1 176 ? 16.078 29.516 5.66 1 85.19 176 LYS B O 1
ATOM 2920 N N . GLN B 1 177 ? 15.602 28.609 3.74 1 71.5 177 GLN B N 1
ATOM 2921 C CA . GLN B 1 177 ? 16.359 29.609 3.006 1 71.5 177 GLN B CA 1
ATOM 2922 C C . GLN B 1 177 ? 15.508 30.859 2.746 1 71.5 177 GLN B C 1
ATOM 2924 O O . GLN B 1 177 ? 14.281 30.766 2.623 1 71.5 177 GLN B O 1
#

InterPro domains:
  IPR001537 tRNA/rRNA methyltransferase, SpoU type [PF00588] (2-146)
  IPR016914 tRNA (cytidine/uridine-2'-O-)-methyltransferase TrmL [MF_01885] (2-157)
  IPR016914 tRNA (cytidine/uridine-2'-O-)-methyltransferase TrmL [PIRSF029256] (1-158)
  IPR016914 tRNA (cytidine/uridine-2'-O-)-methyltransferase TrmL [PTHR42971] (1-162)
  IPR016914 tRNA (cytidine/uridine-2'-O-)-methyltransferase TrmL [cd18094] (3-154)
  IPR029026 tRNA (guanine-N1-)-methyltransferase, N-terminal [G3DSA:3.40.1280.10] (1-173)
  IPR029028 Alpha/beta knot methyltransferases [SSF75217] (1-158)

Nearest PDB structures (foldseek):
  7e3t-assembly1_A-2  TM=9.290E-01  e=1.847E-20  Mycoplasma capricolum subsp. capricolum
  4pzk-assembly1_B  TM=9.274E-01  e=9.007E-20  Bacillus anthracis str. 'Ames Ancestor'
  8w9u-assembly1_A  TM=9.370E-01  e=1.772E-18  Bacillus subtilis subsp. subtilis str. 168
  8w9u-assembly1_B  TM=9.415E-01  e=3.271E-17  Bacillus subtilis subsp. subtilis str. 168
  4cne-assembly1_B  TM=7.714E-01  e=5.227E-09  Escherichia coli K-12